Protein AF-A0A093UUF0-F1 (afdb_monomer_lite)

Organism: NCBI:txid1077442

Secondary structure (DSSP, 8-state):
--PPP----SS-----GGGS------HHHHHHHHHHHHHHHHHHHHHHHHHT-SS---HHHHHHHHHHHHHHHHHHTTTTSSTHHHHHHHHHHHHHTS-HHHHHHHHHHHHHHHHHHH-PPPTT--EEEEGGGEEEEEEEEHHHHHHHHHHHHHHHHH-----PPEEEEEEE---S--TT-PPEEEEEEEPPSS--HHHHTTT--HHHHHHHHHHHHHHH-

Sequence (221 aa):
DTPLDTLDGAFPLLGDHSQSGTEKIDPRFIGTHARLCKSIRYFELTKKFAADRLPCVSGSLICRSLSYFFVQFQQAHRGILSITGHLTRVFGVIWSLFPAKFRLAGYNVLRRLGERLYGKSNGYSTVQRLPFGLYLKFQGEVDWFCNEFNALRVVRRFTSIPVPHSLDLAIKPVVSDDPFSTPEGYLLTTRLPGQPVSSCLEILSDQDLDQISYQLKDYLS

Foldseek 3Di:
DDDDDDDDDPDPDPDPCVPVPPDPDDVVCVVVCVVCVVVVVVVVVVVVVVVPPDPDDPPVVVVVVVVVVVVVVVVVVVPVQPVLPVVVQVVLVVLQPDPLVVNVVVVVVQQVVQCVPVNDDPPPDQWTQGPSQKIKGKPDALVVLVVVQVVQVVCVVPFPDDGWHFRDKHWADDPDPDPPDGIMIMTMTGHDPDDPVVVCVVPDDPVNVVVVVVVVVVRVD

Structure (mmCIF, N/CA/C/O backbone):
data_AF-A0A093UUF0-F1
#
_entry.id   AF-A0A093UUF0-F1
#
loop_
_atom_site.group_PDB
_atom_site.id
_atom_site.type_symbol
_atom_site.label_atom_id
_atom_site.label_alt_id
_atom_site.label_comp_id
_atom_site.label_asym_id
_atom_site.label_entity_id
_atom_site.label_seq_id
_atom_site.pdbx_PDB_ins_code
_atom_site.Cartn_x
_atom_site.Cartn_y
_atom_site.Cartn_z
_atom_site.occupancy
_atom_site.B_iso_or_equiv
_atom_site.auth_seq_id
_atom_site.auth_comp_id
_atom_site.auth_asym_id
_atom_site.auth_atom_id
_atom_site.pdbx_PDB_model_num
ATOM 1 N N . ASP A 1 1 ? 43.840 51.491 27.818 1.00 40.44 1 ASP A N 1
ATOM 2 C CA . ASP A 1 1 ? 44.180 50.471 26.804 1.00 40.44 1 ASP A CA 1
ATOM 3 C C . ASP A 1 1 ? 43.664 49.128 27.300 1.00 40.44 1 ASP A C 1
ATOM 5 O O . ASP A 1 1 ? 44.184 48.640 28.287 1.00 40.44 1 ASP A O 1
ATOM 9 N N . THR A 1 2 ? 42.573 48.533 26.823 1.00 41.75 2 THR A N 1
ATOM 10 C CA . THR A 1 2 ? 41.942 48.476 25.490 1.00 41.75 2 THR A CA 1
ATOM 11 C C . THR A 1 2 ? 40.430 48.170 25.643 1.00 41.75 2 THR A C 1
ATOM 13 O O . THR A 1 2 ? 40.047 47.576 26.652 1.00 41.75 2 THR A O 1
ATOM 16 N N . PRO A 1 3 ? 39.556 48.579 24.701 1.00 43.47 3 PRO A N 1
ATOM 17 C CA . PRO A 1 3 ? 38.124 48.271 24.727 1.00 43.47 3 PRO A CA 1
ATOM 18 C C . PRO A 1 3 ? 37.843 46.911 24.062 1.00 43.47 3 PRO A C 1
ATOM 20 O O . PRO A 1 3 ? 38.492 46.565 23.078 1.00 43.47 3 PRO A O 1
ATOM 23 N N . LEU A 1 4 ? 36.889 46.138 24.592 1.00 45.22 4 LEU A N 1
ATOM 24 C CA . LEU A 1 4 ? 36.458 44.872 23.992 1.00 45.22 4 LEU A CA 1
ATOM 25 C C . LEU A 1 4 ? 35.348 45.147 22.967 1.00 45.22 4 LEU A C 1
ATOM 27 O O . LEU A 1 4 ? 34.299 45.695 23.310 1.00 45.22 4 LEU A O 1
ATOM 31 N N . ASP A 1 5 ? 35.631 44.784 21.720 1.00 42.53 5 ASP A N 1
ATOM 32 C CA . ASP A 1 5 ? 34.798 44.947 20.532 1.00 42.53 5 ASP A CA 1
ATOM 33 C C . ASP A 1 5 ? 33.356 44.445 20.696 1.00 42.53 5 ASP A C 1
ATOM 35 O O . ASP A 1 5 ? 33.093 43.347 21.192 1.00 42.53 5 ASP A O 1
ATOM 39 N N . THR A 1 6 ? 32.413 45.232 20.177 1.00 45.22 6 THR A N 1
ATOM 40 C CA . THR A 1 6 ? 31.044 44.789 19.898 1.00 45.22 6 THR A CA 1
ATOM 41 C C . THR A 1 6 ? 31.025 44.161 18.503 1.00 45.22 6 THR A C 1
ATOM 43 O O . THR A 1 6 ? 31.015 44.851 17.489 1.00 45.22 6 THR A O 1
ATOM 46 N N . LEU A 1 7 ? 31.082 42.829 18.445 1.00 48.94 7 LEU A N 1
ATOM 47 C CA . LEU A 1 7 ? 30.944 42.064 17.204 1.00 48.94 7 LEU A CA 1
ATOM 48 C C . LEU A 1 7 ? 29.464 41.979 16.808 1.00 48.94 7 LEU A C 1
ATOM 50 O O . LEU A 1 7 ? 28.687 41.236 17.407 1.00 48.94 7 LEU A O 1
ATOM 54 N N . ASP A 1 8 ? 29.101 42.756 15.792 1.00 48.34 8 ASP A N 1
ATOM 55 C CA . ASP A 1 8 ? 27.781 42.790 15.166 1.00 48.34 8 ASP A CA 1
ATOM 56 C C . ASP A 1 8 ? 27.642 41.606 14.187 1.00 48.34 8 ASP A C 1
ATOM 58 O O . ASP A 1 8 ? 28.281 41.557 13.133 1.00 48.34 8 ASP A O 1
ATOM 62 N N . GLY A 1 9 ? 26.869 40.589 14.578 1.00 49.94 9 GLY A N 1
ATOM 63 C CA . GLY A 1 9 ? 26.639 39.366 13.806 1.00 49.94 9 GLY A CA 1
ATOM 64 C C . GLY A 1 9 ? 25.167 39.211 13.418 1.00 49.94 9 GLY A C 1
ATOM 65 O O . GLY A 1 9 ? 24.283 39.291 14.262 1.00 49.94 9 GLY A O 1
ATOM 66 N N . ALA A 1 10 ? 24.901 38.918 12.141 1.00 54.12 10 ALA A N 1
ATOM 67 C CA . ALA A 1 10 ? 23.567 38.838 11.520 1.00 54.12 10 ALA A CA 1
ATOM 68 C C . ALA A 1 10 ? 22.688 37.632 11.939 1.00 54.12 10 ALA A C 1
ATOM 70 O O . ALA A 1 10 ? 21.683 37.337 11.292 1.00 54.12 10 ALA A O 1
ATOM 71 N N . PHE A 1 11 ? 23.044 36.929 13.013 1.00 47.47 11 PHE A N 1
ATOM 72 C CA . PHE A 1 11 ? 22.248 35.848 13.587 1.00 47.47 11 PHE A CA 1
ATOM 73 C C . PHE A 1 11 ? 22.013 36.171 15.061 1.00 47.47 11 PHE A C 1
ATOM 75 O O . PHE A 1 11 ? 22.994 36.432 15.760 1.00 47.47 11 PHE A O 1
ATOM 82 N N . PRO A 1 12 ? 20.763 36.150 15.564 1.00 50.69 12 PRO A N 1
ATOM 83 C CA . PRO A 1 12 ? 20.528 36.314 16.988 1.00 50.69 12 PRO A CA 1
ATOM 84 C C . PRO A 1 12 ? 21.200 35.141 17.703 1.00 50.69 12 PRO A C 1
ATOM 86 O O . PRO A 1 12 ? 20.720 34.007 17.658 1.00 50.69 12 PRO A O 1
ATOM 89 N N . LEU A 1 13 ? 22.356 35.405 18.314 1.00 53.06 13 LEU A N 1
ATOM 90 C CA . LEU A 1 13 ? 22.986 34.479 19.238 1.00 53.06 13 LEU A CA 1
ATOM 91 C C . LEU A 1 13 ? 21.956 34.192 20.325 1.00 53.06 13 LEU A C 1
ATOM 93 O O . LEU A 1 13 ? 21.395 35.121 20.909 1.00 53.06 13 LEU A O 1
ATOM 97 N N . LEU A 1 14 ? 21.666 32.908 20.537 1.00 51.31 14 LEU A N 1
ATOM 98 C CA . LEU A 1 14 ? 20.803 32.437 21.611 1.00 51.31 14 LEU A CA 1
ATOM 99 C C . LEU A 1 14 ? 21.456 32.903 22.919 1.00 51.31 14 LEU A C 1
ATOM 101 O O . LEU A 1 14 ? 22.410 32.286 23.390 1.00 51.31 14 LEU A O 1
ATOM 105 N N . GLY A 1 15 ? 21.031 34.067 23.414 1.00 55.66 15 GLY A N 1
ATOM 106 C CA . GLY A 1 15 ? 21.630 34.705 24.574 1.00 55.66 15 GLY A CA 1
ATOM 107 C C . GLY A 1 15 ? 21.570 33.745 25.748 1.00 55.66 15 GLY A C 1
ATOM 108 O O . GLY A 1 15 ? 20.536 33.118 25.990 1.00 55.66 15 GLY A O 1
ATOM 109 N N . ASP A 1 16 ? 22.683 33.596 26.461 1.00 56.75 16 ASP A N 1
ATOM 110 C CA . ASP A 1 16 ? 22.669 32.860 27.714 1.00 56.75 16 ASP A CA 1
ATOM 111 C C . ASP A 1 16 ? 21.826 33.651 28.725 1.00 56.75 16 ASP A C 1
ATOM 113 O O . ASP A 1 16 ? 22.277 34.597 29.368 1.00 56.75 16 ASP A O 1
ATOM 117 N N . HIS A 1 17 ? 20.553 33.278 28.820 1.00 56.00 17 HIS A N 1
ATOM 118 C CA . HIS A 1 17 ? 19.589 33.834 29.762 1.00 56.00 17 HIS A CA 1
ATOM 119 C C . HIS A 1 17 ? 19.746 33.229 31.172 1.00 56.00 17 HIS A C 1
ATOM 121 O O . HIS A 1 17 ? 18.880 33.408 32.025 1.00 56.00 17 HIS A O 1
ATOM 127 N N . SER A 1 18 ? 20.848 32.528 31.473 1.00 59.41 18 SER A N 1
ATOM 128 C CA . SER A 1 18 ? 21.107 31.996 32.818 1.00 59.41 18 SER A CA 1
ATOM 129 C C . SER A 1 18 ? 21.197 33.083 33.896 1.00 59.41 18 SER A C 1
ATOM 131 O O . SER A 1 18 ? 20.891 32.809 35.056 1.00 59.41 18 SER A O 1
ATOM 133 N N . GLN A 1 19 ? 21.555 34.318 33.521 1.00 54.53 19 GLN A N 1
ATOM 134 C CA . GLN A 1 19 ? 21.683 35.457 34.437 1.00 54.53 19 GLN A CA 1
ATOM 135 C C . GLN A 1 19 ? 20.483 36.417 34.434 1.00 54.53 19 GLN A C 1
ATOM 137 O O . GLN A 1 19 ? 20.472 37.365 35.216 1.00 54.53 19 GLN A O 1
ATOM 142 N N . SER A 1 20 ? 19.443 36.197 33.616 1.00 61.88 20 SER A N 1
ATOM 143 C CA . SER A 1 20 ? 18.323 37.150 33.488 1.00 61.88 20 SER A CA 1
ATOM 144 C C . SER A 1 20 ? 17.333 37.147 34.661 1.00 61.88 20 SER A C 1
ATOM 146 O O . SER A 1 20 ? 16.252 37.718 34.543 1.00 61.88 20 SER A O 1
ATOM 148 N N . GLY A 1 21 ? 17.659 36.499 35.787 1.00 59.38 21 GLY A N 1
ATOM 149 C CA . GLY A 1 21 ? 16.811 36.467 36.987 1.00 59.38 21 GLY A CA 1
ATOM 150 C C . GLY A 1 21 ? 15.440 35.809 36.780 1.00 59.38 21 GLY A C 1
ATOM 151 O O . GLY A 1 21 ? 14.591 35.861 37.665 1.00 59.38 21 GLY A O 1
ATOM 152 N N . THR A 1 22 ? 15.211 35.190 35.621 1.00 62.62 22 THR A N 1
ATOM 153 C CA . THR A 1 22 ? 13.992 34.448 35.312 1.00 62.62 22 THR A CA 1
ATOM 154 C C . THR A 1 22 ? 13.967 33.190 36.161 1.00 62.62 22 THR A C 1
ATOM 156 O O . THR A 1 22 ? 14.893 32.378 36.086 1.00 62.62 22 THR A O 1
ATOM 159 N N . GLU A 1 23 ? 12.921 33.042 36.972 1.00 64.25 23 GLU A N 1
ATOM 160 C CA . GLU A 1 23 ? 12.715 31.879 37.829 1.00 64.25 23 GLU A CA 1
ATOM 161 C C . GLU A 1 23 ? 12.877 30.596 37.005 1.00 64.25 23 GLU A C 1
ATOM 163 O O . GLU A 1 23 ? 12.175 30.363 36.016 1.00 64.25 23 GLU A O 1
ATOM 168 N N . LYS A 1 24 ? 13.877 29.789 37.366 1.00 60.94 24 LYS A N 1
ATOM 169 C CA . LYS A 1 24 ? 14.212 28.572 36.634 1.00 60.94 24 LYS A CA 1
ATOM 170 C C . LYS A 1 24 ? 13.104 27.554 36.878 1.00 60.94 24 LYS A C 1
ATOM 172 O O . LYS A 1 24 ? 13.094 26.885 37.907 1.00 60.94 24 LYS A O 1
ATOM 177 N N . ILE A 1 25 ? 12.180 27.447 35.926 1.00 64.38 25 ILE A N 1
ATOM 178 C CA . ILE A 1 25 ? 11.120 26.437 35.945 1.00 64.38 25 ILE A CA 1
ATOM 179 C C . ILE A 1 25 ? 11.798 25.068 36.024 1.00 64.38 25 ILE A C 1
ATOM 181 O O . ILE A 1 25 ? 12.606 24.721 35.157 1.00 64.38 25 ILE A O 1
ATOM 185 N N . ASP A 1 26 ? 11.503 24.300 37.075 1.00 73.38 26 ASP A N 1
ATOM 186 C CA . ASP A 1 26 ? 12.097 22.975 37.245 1.00 73.38 26 ASP A CA 1
ATOM 187 C C . ASP A 1 26 ? 11.731 22.111 36.016 1.00 73.38 26 ASP A C 1
ATOM 189 O O . ASP A 1 26 ? 10.550 21.985 35.670 1.00 73.38 26 ASP A O 1
ATOM 193 N N . PRO A 1 27 ? 12.719 21.525 35.313 1.00 70.19 27 PRO A N 1
ATOM 194 C CA . PRO A 1 27 ? 12.491 20.752 34.092 1.00 70.19 27 PRO A CA 1
ATOM 195 C C . PRO A 1 27 ? 11.520 19.578 34.284 1.00 70.19 27 PRO A C 1
ATOM 197 O O . PRO A 1 27 ? 10.896 19.122 33.321 1.00 70.19 27 PRO A O 1
ATOM 200 N N . ARG A 1 28 ? 11.323 19.111 35.523 1.00 69.56 28 ARG A N 1
ATOM 201 C CA . ARG A 1 28 ? 10.300 18.112 35.863 1.00 69.56 28 ARG A CA 1
ATOM 202 C C . ARG A 1 28 ? 8.881 18.618 35.599 1.00 69.56 28 ARG A C 1
ATOM 204 O O . ARG A 1 28 ? 8.024 17.824 35.199 1.00 69.56 28 ARG A O 1
ATOM 211 N N . PHE A 1 29 ? 8.626 19.919 35.738 1.00 72.81 29 PHE A N 1
ATOM 212 C CA . PHE A 1 29 ? 7.333 20.519 35.403 1.00 72.81 29 PHE A CA 1
ATOM 213 C C . PHE A 1 29 ? 7.083 20.534 33.904 1.00 72.81 29 PHE A C 1
ATOM 215 O O . PHE A 1 29 ? 5.958 20.282 33.494 1.00 72.81 29 PHE A O 1
ATOM 222 N N . ILE A 1 30 ? 8.111 20.733 33.078 1.00 74.75 30 ILE A N 1
ATOM 223 C CA . ILE A 1 30 ? 7.966 20.720 31.615 1.00 74.75 30 ILE A CA 1
ATOM 224 C C . ILE A 1 30 ? 7.523 19.330 31.148 1.00 74.75 30 ILE A C 1
ATOM 226 O O . ILE A 1 30 ? 6.567 19.205 30.383 1.00 74.75 30 ILE A O 1
ATOM 230 N N . GLY A 1 31 ? 8.153 18.273 31.670 1.00 76.19 31 GLY A N 1
ATOM 231 C CA . GLY A 1 31 ? 7.766 16.894 31.364 1.00 76.19 31 GLY A CA 1
ATOM 232 C C . GLY A 1 31 ? 6.368 16.534 31.877 1.00 76.19 31 GLY A C 1
ATOM 233 O O . GLY A 1 31 ? 5.582 15.910 31.163 1.00 76.19 31 GLY A O 1
ATOM 234 N N . THR A 1 32 ? 6.030 16.954 33.097 1.00 79.62 32 THR A N 1
ATOM 235 C CA . THR A 1 32 ? 4.718 16.675 33.705 1.00 79.62 32 THR A CA 1
ATOM 236 C C . THR A 1 32 ? 3.602 17.442 32.994 1.00 79.62 32 THR A C 1
ATOM 238 O O . THR A 1 32 ? 2.571 16.862 32.659 1.00 79.62 32 THR A O 1
ATOM 241 N N . HIS A 1 33 ? 3.837 18.713 32.667 1.00 81.19 33 HIS A N 1
ATOM 242 C CA . HIS A 1 33 ? 2.924 19.539 31.889 1.00 81.19 33 HIS A CA 1
ATOM 243 C C . HIS A 1 33 ? 2.750 18.989 30.472 1.00 81.19 33 HIS A C 1
ATOM 245 O O . HIS A 1 33 ? 1.622 18.876 30.014 1.00 81.19 33 HIS A O 1
ATOM 251 N N . ALA A 1 34 ? 3.816 18.556 29.792 1.00 80.75 34 ALA A N 1
ATOM 252 C CA . ALA A 1 34 ? 3.703 17.927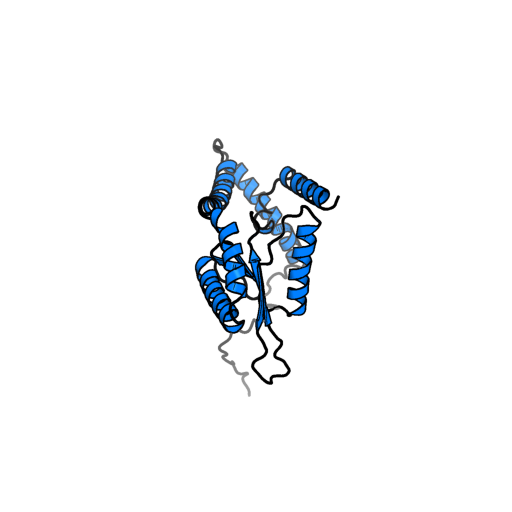 28.473 1.00 80.75 34 ALA A CA 1
ATOM 253 C C . ALA A 1 34 ? 2.872 16.631 28.504 1.00 80.75 34 ALA A C 1
ATOM 255 O O . ALA A 1 34 ? 2.093 16.381 27.588 1.00 80.75 34 ALA A O 1
ATOM 256 N N . ARG A 1 35 ? 2.989 15.821 29.567 1.00 78.69 35 ARG A N 1
ATOM 257 C CA . ARG A 1 35 ? 2.177 14.603 29.745 1.00 78.69 35 ARG A CA 1
ATOM 258 C C . ARG A 1 35 ? 0.708 14.908 30.042 1.00 78.69 35 ARG A C 1
ATOM 260 O O . ARG A 1 35 ? -0.165 14.178 29.584 1.00 78.69 35 ARG A O 1
ATOM 267 N N . LEU A 1 36 ? 0.435 15.970 30.800 1.00 87.19 36 LEU A N 1
ATOM 268 C CA . LEU A 1 36 ? -0.914 16.329 31.246 1.00 87.19 36 LEU A CA 1
ATOM 269 C C . LEU A 1 36 ? -1.592 17.399 30.381 1.00 87.19 36 LEU A C 1
ATOM 271 O O . LEU A 1 36 ? -2.776 17.659 30.564 1.00 87.19 36 LEU A O 1
ATOM 275 N N . CYS A 1 37 ? -0.904 18.008 29.414 1.00 84.75 37 CYS A N 1
ATOM 276 C CA . CYS A 1 37 ? -1.453 19.127 28.640 1.00 84.75 37 CYS A CA 1
ATOM 277 C C . CYS A 1 37 ? -2.764 18.748 27.942 1.00 84.75 37 CYS A C 1
ATOM 279 O O . CYS A 1 37 ? -3.698 19.547 27.882 1.00 84.75 37 CYS A O 1
ATOM 281 N N . LYS A 1 38 ? -2.865 17.499 27.469 1.00 79.44 38 LYS A N 1
ATOM 282 C CA . LYS A 1 38 ? -4.059 16.986 26.802 1.00 79.44 38 LYS A CA 1
ATOM 283 C C . LYS A 1 38 ? -5.228 16.834 27.783 1.00 79.44 38 LYS A C 1
ATOM 285 O O . LYS A 1 38 ? -6.332 17.267 27.463 1.00 79.44 38 LYS A O 1
ATOM 290 N N . SER A 1 39 ? -4.996 16.289 28.981 1.00 85.69 39 SER A N 1
ATOM 291 C CA . SER A 1 39 ? -6.048 16.140 29.998 1.00 85.69 39 SER A CA 1
ATOM 292 C C . SER A 1 39 ? -6.490 17.487 30.572 1.00 85.69 39 SER A C 1
ATOM 294 O O . SER A 1 39 ? -7.691 17.720 30.693 1.00 85.69 39 SER A O 1
ATOM 296 N N . ILE A 1 40 ? -5.551 18.406 30.827 1.00 88.44 40 ILE A N 1
ATOM 297 C CA . ILE A 1 40 ? -5.838 19.785 31.254 1.00 88.44 40 ILE A CA 1
ATOM 298 C C . ILE A 1 40 ? -6.702 20.494 30.204 1.00 88.44 40 ILE A C 1
ATOM 300 O O . ILE A 1 40 ? -7.739 21.061 30.543 1.00 88.44 40 ILE A O 1
ATOM 304 N N . ARG A 1 41 ? -6.354 20.380 28.914 1.00 83.19 41 ARG A N 1
ATOM 305 C CA . ARG A 1 41 ? -7.145 20.958 27.818 1.00 83.19 41 ARG A CA 1
ATOM 306 C C . ARG A 1 41 ? -8.568 20.398 27.764 1.00 83.19 41 ARG A C 1
ATOM 308 O O . ARG A 1 41 ? -9.513 21.165 27.589 1.00 83.19 41 ARG A O 1
ATOM 315 N N . TYR A 1 42 ? -8.749 19.083 27.913 1.00 83.19 42 TYR A N 1
ATOM 316 C CA . TYR A 1 42 ? -10.092 18.492 27.954 1.00 83.19 42 TYR A CA 1
ATOM 317 C C . TYR A 1 42 ? -10.888 18.949 29.181 1.00 83.19 42 TYR A C 1
ATOM 319 O O . TYR A 1 42 ? -12.081 19.235 29.067 1.00 83.19 42 TYR A O 1
ATOM 327 N N . PHE A 1 43 ? -10.238 19.075 30.338 1.00 88.56 43 PHE A N 1
ATOM 328 C CA . PHE A 1 43 ? -10.865 19.578 31.557 1.00 88.56 43 PHE A CA 1
ATOM 329 C C . PHE A 1 43 ? -11.329 21.033 31.403 1.00 88.56 43 PHE A C 1
ATOM 331 O O . PHE A 1 43 ? -12.468 21.357 31.738 1.00 88.56 43 PHE A O 1
ATOM 338 N N . GLU A 1 44 ? -10.497 21.901 30.825 1.00 87.25 44 GLU A N 1
ATOM 339 C CA . GLU A 1 44 ? -10.866 23.288 30.528 1.00 87.25 44 GLU A CA 1
ATOM 340 C C . GLU A 1 44 ? -12.033 23.384 29.548 1.00 87.25 44 G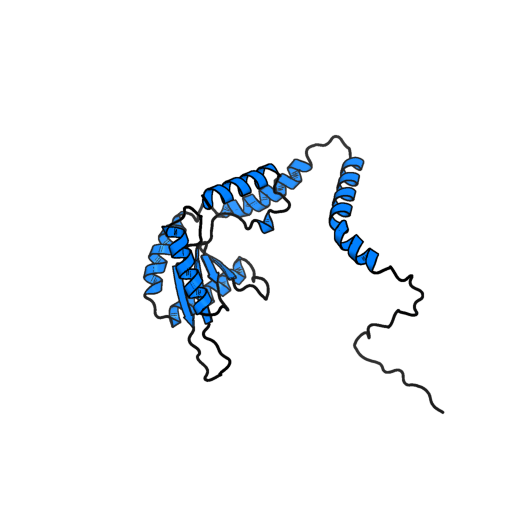LU A C 1
ATOM 342 O O . GLU A 1 44 ? -12.949 24.174 29.767 1.00 87.25 44 GLU A O 1
ATOM 347 N N . LEU A 1 45 ? -12.035 22.564 28.492 1.00 78.25 45 LEU A N 1
ATOM 348 C CA . LEU A 1 45 ? -13.163 22.480 27.564 1.00 78.25 45 LEU A CA 1
ATOM 349 C C . LEU A 1 45 ? -14.439 22.057 28.292 1.00 78.25 45 LEU A C 1
ATOM 351 O O . LEU A 1 45 ? -15.479 22.681 28.115 1.00 78.25 45 LEU A O 1
ATOM 355 N N . THR A 1 46 ? -14.345 21.064 29.175 1.00 83.38 46 THR A N 1
ATOM 356 C CA . THR A 1 46 ? -15.480 20.595 29.984 1.00 83.38 46 THR A CA 1
ATOM 357 C C . THR A 1 46 ? -16.002 21.701 30.897 1.00 83.38 46 THR A C 1
ATOM 359 O O . THR A 1 46 ? -17.210 21.914 30.978 1.00 83.38 46 THR A O 1
ATOM 362 N N . LYS A 1 47 ? -15.103 22.457 31.540 1.00 81.75 47 LYS A N 1
ATOM 363 C CA . LYS A 1 47 ? -15.455 23.600 32.389 1.00 81.75 47 LYS A CA 1
ATOM 364 C C . LYS A 1 47 ? -16.111 24.725 31.584 1.00 81.75 47 LYS A C 1
ATOM 366 O O . LYS A 1 47 ? -17.094 25.286 32.054 1.00 81.75 47 LYS A O 1
ATOM 371 N N . LYS A 1 48 ? -15.621 25.014 30.371 1.00 79.06 48 LYS A N 1
ATOM 372 C CA . LYS A 1 48 ? -16.245 25.975 29.444 1.00 79.06 48 LYS A CA 1
ATOM 373 C C . LYS A 1 48 ? -17.646 25.523 29.036 1.00 79.06 48 LYS A C 1
ATOM 375 O O . LYS A 1 48 ? -18.587 26.285 29.199 1.00 79.06 48 LYS A O 1
ATOM 380 N N . PHE A 1 49 ? -17.820 24.260 28.645 1.00 75.25 49 PHE A N 1
ATOM 381 C CA . PHE A 1 49 ? -19.141 23.707 28.320 1.00 75.25 49 PHE A CA 1
ATOM 382 C C . PHE A 1 49 ? -20.100 23.679 29.520 1.00 75.25 49 PHE A C 1
ATOM 384 O O . PHE A 1 49 ? -21.310 23.795 29.345 1.00 75.25 49 PHE A O 1
ATOM 391 N N . ALA A 1 50 ? -19.582 23.522 30.741 1.00 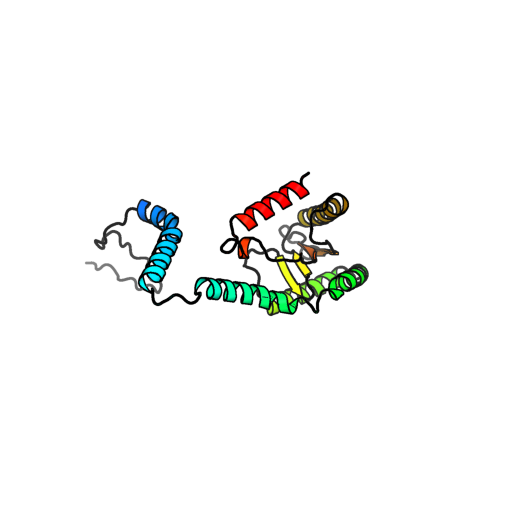74.69 50 ALA A N 1
ATOM 392 C CA . ALA A 1 50 ? -20.380 23.588 31.962 1.00 74.69 50 ALA A CA 1
ATOM 393 C C . ALA A 1 50 ? -20.766 25.028 32.344 1.00 74.69 50 ALA A C 1
ATOM 395 O O . ALA A 1 50 ? -21.851 25.230 32.887 1.00 74.69 50 ALA A O 1
ATOM 396 N N . ALA A 1 51 ? -19.900 26.006 32.063 1.00 72.56 51 ALA A N 1
ATOM 397 C CA . ALA A 1 51 ? -20.152 27.428 32.293 1.00 72.56 51 ALA A CA 1
ATOM 398 C C . ALA A 1 51 ? -21.110 28.026 31.246 1.00 72.56 51 ALA A C 1
ATOM 400 O O . ALA A 1 51 ? -21.981 28.812 31.603 1.00 72.56 51 ALA A O 1
ATOM 401 N N . ASP A 1 52 ? -21.024 27.583 29.990 1.00 66.12 52 ASP A N 1
ATOM 402 C CA . ASP A 1 52 ? -21.873 28.024 28.873 1.00 66.12 52 ASP A CA 1
ATOM 403 C C . ASP A 1 52 ? -23.266 27.356 28.857 1.00 66.12 52 ASP A C 1
ATOM 405 O O . ASP A 1 52 ? -23.902 27.254 27.805 1.00 66.12 52 ASP A O 1
ATOM 409 N N . ARG A 1 53 ? -23.786 26.891 30.006 1.00 49.38 53 ARG A N 1
ATOM 410 C CA . ARG A 1 53 ? -25.141 26.316 30.106 1.00 49.38 53 ARG A CA 1
ATOM 411 C C . ARG A 1 53 ? -26.243 27.380 29.929 1.00 49.38 53 ARG A C 1
ATOM 413 O O . ARG A 1 53 ? -26.946 27.733 30.870 1.00 49.38 53 ARG A O 1
ATOM 420 N N . LEU A 1 54 ? -26.458 27.806 28.687 1.00 50.69 54 LEU A N 1
ATOM 421 C CA . LEU A 1 54 ? -27.795 27.988 28.111 1.00 50.69 54 LEU A CA 1
ATOM 422 C C . LEU A 1 54 ? -28.388 26.597 27.786 1.00 50.69 54 LEU A C 1
ATOM 424 O O . LEU A 1 54 ? -27.624 25.632 27.680 1.00 50.69 54 LEU A O 1
ATOM 428 N N . PRO A 1 55 ? -29.723 26.442 27.652 1.00 44.88 55 PRO A N 1
ATOM 429 C CA . PRO A 1 55 ? -30.358 25.137 27.458 1.00 44.88 55 PRO A CA 1
ATOM 430 C C . PRO A 1 55 ? -29.747 24.454 26.234 1.00 44.88 55 PRO A C 1
ATOM 432 O O . PRO A 1 55 ? -29.861 24.947 25.112 1.00 44.88 55 PRO A O 1
ATOM 435 N N . CYS A 1 56 ? -29.022 23.358 26.455 1.00 40.22 56 CYS A N 1
ATOM 436 C CA . CYS A 1 56 ? -28.188 22.765 25.427 1.00 40.22 56 CYS A CA 1
ATOM 437 C C . CYS A 1 56 ? -29.051 22.125 24.331 1.00 40.22 56 CYS A C 1
ATOM 439 O O . CYS A 1 56 ? -29.551 21.009 24.465 1.00 40.22 56 CYS A O 1
ATOM 441 N N . VAL A 1 57 ? -29.156 22.793 23.187 1.00 40.25 57 VAL A N 1
ATOM 442 C CA . VAL A 1 57 ? -29.316 22.083 21.922 1.00 40.25 57 VAL A CA 1
ATOM 443 C C . VAL A 1 57 ? -27.920 21.622 21.505 1.00 40.25 57 VAL A C 1
ATOM 445 O O . VAL A 1 57 ? -27.132 22.361 20.930 1.00 40.25 57 VAL A O 1
ATOM 448 N N . SER A 1 58 ? -27.611 20.370 21.831 1.00 49.53 58 SER A N 1
ATOM 449 C CA . SER A 1 58 ? -26.900 19.465 20.923 1.00 49.53 58 SER A CA 1
ATOM 450 C C . SER A 1 58 ? -25.521 19.876 20.365 1.00 49.53 58 SER A C 1
ATOM 452 O O . SER A 1 58 ? -25.195 19.584 19.217 1.00 49.53 58 SER A O 1
ATOM 454 N N . GLY A 1 59 ? -24.642 20.472 21.175 1.00 40.44 59 GLY A N 1
ATOM 455 C CA . GLY A 1 59 ? -23.245 20.729 20.775 1.00 40.44 59 GLY A CA 1
ATOM 456 C C . GLY A 1 59 ? -22.413 19.455 20.530 1.00 40.44 59 GLY A C 1
ATOM 457 O O . GLY A 1 59 ? -21.548 19.434 19.653 1.00 40.44 59 GLY A O 1
ATOM 458 N N . SER A 1 60 ? -22.717 18.355 21.235 1.00 45.34 60 SER A N 1
ATOM 459 C CA . SER A 1 60 ? -22.059 17.054 21.013 1.00 45.34 60 SER A CA 1
ATOM 460 C C . SER A 1 60 ? -22.455 16.423 19.677 1.00 45.34 60 SER A C 1
ATOM 462 O O . SER A 1 60 ? -21.623 15.767 19.047 1.00 45.34 60 SER A O 1
ATOM 464 N N . LEU A 1 61 ? -23.684 16.670 19.203 1.00 44.53 61 LEU A N 1
ATOM 465 C CA . LEU A 1 61 ? -24.101 16.276 17.864 1.00 44.53 61 LEU A CA 1
ATOM 466 C C . LEU A 1 61 ? -23.467 17.161 16.800 1.00 44.53 61 LEU A C 1
ATOM 468 O O . LEU A 1 61 ? -23.189 16.630 15.744 1.00 44.53 61 LEU A O 1
ATOM 472 N N . ILE A 1 62 ? -23.187 18.446 17.038 1.00 44.12 62 ILE A N 1
ATOM 473 C CA . ILE A 1 62 ? -22.608 19.330 16.008 1.00 44.12 62 ILE A CA 1
ATOM 474 C C . ILE A 1 62 ? -21.121 19.030 15.763 1.00 44.12 62 ILE A C 1
ATOM 476 O O . ILE A 1 62 ? -20.718 18.939 14.607 1.00 44.12 62 ILE A O 1
ATOM 480 N N . CYS A 1 63 ? -20.309 18.786 16.800 1.00 39.84 63 CYS A N 1
ATOM 481 C CA . CYS A 1 63 ? -18.916 18.355 16.600 1.00 39.84 63 CYS A CA 1
ATOM 482 C C . CYS A 1 63 ? -18.826 16.926 16.047 1.00 39.84 63 CYS A C 1
ATOM 484 O O . CYS A 1 63 ? -18.088 16.708 15.088 1.00 39.84 63 CYS A O 1
ATOM 486 N N . ARG A 1 64 ? -19.630 15.971 16.557 1.00 45.00 64 ARG A N 1
ATOM 487 C CA . ARG A 1 64 ? -19.754 14.653 15.905 1.00 45.00 64 ARG A CA 1
ATOM 488 C C . ARG A 1 64 ? -20.223 14.810 14.470 1.00 45.00 64 ARG A C 1
ATOM 490 O O . ARG A 1 64 ? -19.653 14.163 13.613 1.00 45.00 64 ARG A O 1
ATOM 497 N N . SER A 1 65 ? -21.203 15.668 14.202 1.00 46.47 65 SER A N 1
ATOM 498 C CA . SER A 1 65 ? -21.756 15.921 12.872 1.00 46.47 65 SER A CA 1
ATOM 499 C C . SER A 1 65 ? -20.696 16.493 11.953 1.00 46.47 65 SER A C 1
ATOM 501 O O . SER A 1 65 ? -20.532 15.942 10.888 1.00 46.47 65 SER A O 1
ATOM 503 N N . LEU A 1 66 ? -19.898 17.487 12.346 1.00 46.31 66 LEU A N 1
ATOM 504 C CA . LEU A 1 66 ? -18.849 18.043 11.486 1.00 46.31 66 LEU A CA 1
ATOM 505 C C . LEU A 1 66 ? -17.713 17.044 11.222 1.00 46.31 66 LEU A C 1
ATOM 507 O O . LEU A 1 66 ? -17.276 16.922 10.081 1.00 46.31 66 LEU A O 1
ATOM 511 N N . SER A 1 67 ? -17.281 16.265 12.218 1.00 48.12 67 SER A N 1
ATOM 512 C CA . SER A 1 67 ? -16.316 15.174 12.009 1.00 48.12 67 SER A CA 1
ATOM 513 C C . SER A 1 67 ? -16.900 14.060 11.133 1.00 48.12 67 SER A C 1
ATOM 515 O O . SER A 1 67 ? -16.239 13.599 10.204 1.00 48.12 67 SER A O 1
ATOM 517 N N . TYR A 1 68 ? -18.160 13.674 11.366 1.00 47.78 68 TYR A N 1
ATOM 518 C CA . TYR A 1 68 ? -18.909 12.757 10.509 1.00 47.78 68 TYR A CA 1
ATOM 519 C C . TYR A 1 68 ? -19.087 13.340 9.111 1.00 47.78 68 TYR A C 1
ATOM 521 O O . TYR A 1 68 ? -18.928 12.591 8.169 1.00 47.78 68 TYR A O 1
ATOM 529 N N . PHE A 1 69 ? -19.344 14.637 8.944 1.00 43.47 69 PHE A N 1
ATOM 530 C CA . PHE A 1 69 ? -19.500 15.324 7.664 1.00 43.47 69 PHE A CA 1
ATOM 531 C C . PHE A 1 69 ? -18.172 15.368 6.924 1.00 43.47 69 PHE A C 1
ATOM 533 O O . PHE A 1 69 ? -18.173 15.121 5.733 1.00 43.47 69 PHE A O 1
ATOM 540 N N . PHE A 1 70 ? -17.033 15.595 7.582 1.00 43.88 70 PHE A N 1
ATOM 541 C CA . PHE A 1 70 ? -15.720 15.513 6.931 1.00 43.88 70 PHE A CA 1
ATOM 542 C C . PHE A 1 70 ? -15.369 14.071 6.530 1.00 43.88 70 PHE A C 1
ATOM 544 O O . PHE A 1 70 ? -14.914 13.830 5.409 1.00 43.88 70 PHE A O 1
ATOM 551 N N . VAL A 1 71 ? -15.655 13.089 7.393 1.00 48.38 71 VAL A N 1
ATOM 552 C CA . VAL A 1 71 ? -15.502 11.659 7.070 1.00 48.38 71 VAL A CA 1
ATOM 553 C C . VAL A 1 71 ? -16.465 11.238 5.947 1.00 48.38 71 VAL A C 1
ATOM 555 O O . VAL A 1 71 ? -16.054 10.501 5.049 1.00 48.38 71 VAL A O 1
ATOM 558 N N . GLN A 1 72 ? -17.698 11.752 5.944 1.00 45.28 72 GLN A N 1
ATOM 559 C CA . GLN A 1 72 ? -18.761 11.513 4.959 1.00 45.28 72 GLN A CA 1
ATOM 560 C C . GLN A 1 72 ? -18.502 12.239 3.639 1.00 45.28 72 GLN A C 1
ATOM 562 O O . GLN A 1 72 ? -18.720 11.665 2.584 1.00 45.28 72 GLN A O 1
ATOM 567 N N . PHE A 1 73 ? -17.953 13.453 3.637 1.00 42.06 73 PHE A N 1
ATOM 568 C CA . PHE A 1 73 ? -17.586 14.184 2.420 1.00 42.06 73 PHE A CA 1
ATOM 569 C C . PHE A 1 73 ? -16.433 13.466 1.704 1.00 42.06 73 PHE A C 1
ATOM 571 O O . PHE A 1 73 ? -16.441 13.294 0.485 1.00 42.06 73 PHE A O 1
ATOM 578 N N . GLN A 1 74 ? -15.502 12.889 2.472 1.00 45.66 74 GLN A N 1
ATOM 579 C CA . GLN A 1 74 ? -14.486 11.972 1.950 1.00 45.66 74 GLN A CA 1
ATOM 580 C C . GLN A 1 74 ? -15.051 10.577 1.579 1.00 45.66 74 GLN A C 1
ATOM 582 O O . GLN A 1 74 ? -14.363 9.786 0.915 1.00 45.66 74 GLN A O 1
ATOM 587 N N . GLN A 1 75 ? -16.283 10.246 1.994 1.00 45.66 75 GLN A N 1
ATOM 588 C CA . GLN A 1 75 ? -17.048 9.070 1.554 1.00 45.66 75 GLN A CA 1
ATOM 589 C C . GLN A 1 75 ? -17.948 9.343 0.333 1.00 45.66 75 GLN A C 1
ATOM 591 O O . GLN A 1 75 ? -18.105 8.441 -0.481 1.00 45.66 75 GLN A O 1
ATOM 596 N N . ALA A 1 76 ? -18.459 10.558 0.122 1.00 39.25 76 ALA A N 1
ATOM 597 C CA . ALA A 1 76 ? -19.360 10.900 -0.983 1.00 39.25 76 ALA A CA 1
ATOM 598 C C . ALA A 1 76 ? -18.680 10.768 -2.361 1.00 39.25 76 ALA A C 1
ATOM 600 O O . ALA A 1 76 ? -19.304 10.360 -3.336 1.00 39.25 76 ALA A O 1
ATOM 601 N N . HIS A 1 77 ? -17.358 10.956 -2.428 1.00 44.25 77 HIS A N 1
ATOM 602 C CA . HIS A 1 77 ? -16.557 10.639 -3.619 1.00 44.25 77 HIS A CA 1
ATOM 603 C C . HIS A 1 77 ? -16.314 9.124 -3.843 1.00 44.25 77 HIS A C 1
ATOM 605 O O . HIS A 1 77 ? -15.538 8.761 -4.726 1.00 44.25 77 HIS A O 1
ATOM 611 N N . ARG A 1 78 ? -16.912 8.212 -3.055 1.00 45.38 78 ARG A N 1
ATOM 612 C CA . ARG A 1 78 ? -16.649 6.755 -3.123 1.00 45.38 78 ARG A CA 1
ATOM 613 C C . ARG A 1 78 ? -17.666 5.957 -3.946 1.00 45.38 78 ARG A C 1
ATOM 615 O O . ARG A 1 78 ? -17.323 4.860 -4.376 1.00 45.38 78 ARG A O 1
ATOM 622 N N . GLY A 1 79 ? -18.859 6.488 -4.224 1.00 42.84 79 GLY A N 1
ATOM 623 C CA . GLY A 1 79 ? -19.906 5.761 -4.966 1.00 42.84 79 GLY A CA 1
ATOM 624 C C . GLY A 1 79 ? -19.608 5.547 -6.457 1.00 42.84 79 GLY A C 1
ATOM 625 O O . GLY A 1 79 ? -20.038 4.557 -7.036 1.00 42.84 79 GLY A O 1
ATOM 626 N N . ILE A 1 80 ? -18.805 6.423 -7.070 1.00 44.19 80 ILE A N 1
ATOM 627 C CA . ILE A 1 80 ? -18.504 6.391 -8.516 1.00 44.19 80 ILE A CA 1
ATOM 628 C C . ILE A 1 80 ? -17.248 5.545 -8.842 1.00 44.19 80 ILE A C 1
ATOM 630 O O . ILE A 1 80 ? -16.975 5.250 -10.000 1.00 44.19 80 ILE A O 1
ATOM 634 N N . LEU A 1 81 ? -16.494 5.081 -7.833 1.00 46.69 81 LEU A N 1
ATOM 635 C CA . LEU A 1 81 ? -15.187 4.417 -8.006 1.00 46.69 81 LEU A CA 1
ATOM 636 C C . LEU A 1 81 ? -15.170 2.907 -7.672 1.00 46.69 81 LEU A C 1
ATOM 638 O O . LEU A 1 81 ? -14.096 2.302 -7.647 1.00 46.69 81 LEU A O 1
ATOM 642 N N . SER A 1 82 ? -16.314 2.259 -7.436 1.00 47.72 82 SER A N 1
ATOM 643 C CA . SER A 1 82 ? -16.344 0.809 -7.148 1.00 47.72 82 SER A CA 1
ATOM 644 C C . SER A 1 82 ? -16.103 -0.055 -8.404 1.00 47.72 82 SER A C 1
ATOM 646 O O . SER A 1 82 ? -15.377 -1.047 -8.351 1.00 47.72 82 SER A O 1
ATOM 648 N N . ILE A 1 83 ? -16.568 0.396 -9.579 1.00 49.88 83 ILE A N 1
ATOM 649 C CA . ILE A 1 83 ? -16.329 -0.261 -10.885 1.00 49.88 83 ILE A CA 1
ATOM 650 C C . ILE A 1 83 ? -14.830 -0.264 -11.260 1.00 49.88 83 ILE A C 1
ATOM 652 O O . ILE A 1 83 ? -14.343 -1.154 -11.961 1.00 49.88 83 ILE A O 1
ATOM 656 N N . THR A 1 84 ? -14.053 0.682 -10.727 1.00 56.81 84 THR A N 1
ATOM 657 C CA . THR A 1 84 ? -12.608 0.812 -10.975 1.00 56.81 84 THR A CA 1
ATOM 658 C C . THR A 1 84 ? -11.788 -0.373 -10.453 1.00 56.81 84 THR A C 1
ATOM 660 O O . THR A 1 84 ? -10.717 -0.643 -10.990 1.00 56.81 84 THR A O 1
ATOM 663 N N . GLY A 1 85 ? -12.253 -1.122 -9.446 1.00 58.22 85 GLY A N 1
ATOM 664 C CA . GLY A 1 85 ? -11.458 -2.199 -8.834 1.00 58.22 85 GLY A CA 1
ATOM 665 C C . GLY A 1 85 ? -11.188 -3.390 -9.766 1.00 58.22 85 GLY A C 1
ATOM 666 O O . GLY A 1 85 ? -10.090 -3.944 -9.774 1.00 58.22 85 GLY A O 1
ATOM 667 N N . HIS A 1 86 ? -12.158 -3.760 -10.606 1.00 61.81 86 HIS A N 1
ATOM 668 C CA . HIS A 1 86 ? -11.979 -4.844 -11.578 1.00 61.81 86 HIS A CA 1
ATOM 669 C C . HIS A 1 86 ? -11.243 -4.370 -12.837 1.00 61.81 86 HIS A C 1
ATOM 671 O O . HIS A 1 86 ? -10.366 -5.076 -13.339 1.00 61.81 86 HIS A O 1
ATOM 677 N N . LEU A 1 87 ? -11.532 -3.150 -13.303 1.00 63.84 87 LEU A N 1
ATOM 678 C CA . LEU A 1 87 ? -10.863 -2.554 -14.463 1.00 63.84 87 LEU A CA 1
ATOM 679 C C . LEU A 1 87 ? -9.376 -2.291 -14.201 1.00 63.84 87 LEU A C 1
ATOM 681 O O . LEU A 1 87 ? -8.549 -2.570 -15.064 1.00 63.84 87 LEU A O 1
ATOM 685 N N . THR A 1 88 ? -9.014 -1.844 -12.995 1.00 68.31 88 THR A N 1
ATOM 686 C CA . THR A 1 88 ? -7.604 -1.659 -12.607 1.00 68.31 88 THR A CA 1
ATOM 687 C C . THR A 1 88 ? -6.827 -2.971 -12.605 1.00 68.31 88 THR A C 1
ATOM 689 O O . THR A 1 88 ? -5.632 -2.960 -12.883 1.00 68.31 88 THR A O 1
ATOM 692 N N . ARG A 1 89 ? -7.485 -4.114 -12.372 1.00 66.38 89 ARG A N 1
ATOM 693 C CA . ARG A 1 89 ? -6.840 -5.431 -12.422 1.00 66.38 89 ARG A CA 1
ATOM 694 C C . ARG A 1 89 ? -6.518 -5.860 -13.849 1.00 66.38 89 ARG A C 1
ATOM 696 O O . ARG A 1 89 ? -5.385 -6.245 -14.113 1.00 66.38 89 ARG A O 1
ATOM 703 N N . VAL A 1 90 ? -7.488 -5.779 -14.760 1.00 70.06 90 VAL A N 1
ATOM 704 C CA . VAL A 1 90 ? -7.273 -6.122 -16.180 1.00 70.06 90 VAL A CA 1
ATOM 705 C C . VAL A 1 90 ? -6.252 -5.170 -16.797 1.00 70.06 90 VAL A C 1
ATOM 707 O O . VAL A 1 90 ? -5.296 -5.610 -17.432 1.00 70.06 90 VAL A O 1
ATOM 710 N N . PHE A 1 91 ? -6.399 -3.873 -16.523 1.00 74.12 91 PHE A N 1
ATOM 711 C CA . PHE A 1 91 ? -5.426 -2.870 -16.929 1.00 74.12 91 PHE A CA 1
ATOM 712 C C . PHE A 1 91 ? -4.046 -3.138 -16.324 1.00 74.12 91 PHE A C 1
ATOM 714 O O . PHE A 1 91 ? -3.059 -3.013 -17.029 1.00 74.12 91 PHE A O 1
ATOM 721 N N . GLY A 1 92 ? -3.959 -3.569 -15.062 1.00 71.50 92 GLY A N 1
ATOM 722 C CA . GLY A 1 92 ? -2.700 -3.927 -14.406 1.00 71.50 92 GLY A CA 1
ATOM 723 C C . GLY A 1 92 ? -1.977 -5.094 -15.081 1.00 71.50 92 GLY A C 1
ATOM 724 O O . GLY A 1 92 ? -0.766 -5.031 -15.273 1.00 71.50 92 GLY A O 1
ATOM 725 N N . VAL A 1 93 ? -2.711 -6.122 -15.521 1.00 71.31 93 VAL A N 1
ATOM 726 C CA . VAL A 1 93 ? -2.131 -7.240 -16.286 1.00 71.31 93 VAL A CA 1
ATOM 727 C C . VAL A 1 93 ? -1.584 -6.746 -17.624 1.00 71.31 93 VAL A C 1
ATOM 729 O O . VAL A 1 93 ? -0.440 -7.036 -17.958 1.00 71.31 93 VAL A O 1
ATOM 732 N N . ILE A 1 94 ? -2.351 -5.940 -18.360 1.00 79.56 94 ILE A N 1
ATOM 733 C CA . ILE A 1 94 ? -1.898 -5.353 -19.630 1.00 79.56 94 ILE A CA 1
ATOM 734 C C . ILE A 1 94 ? -0.696 -4.426 -19.399 1.00 79.56 94 ILE A C 1
ATOM 736 O O . ILE A 1 94 ? 0.278 -4.465 -20.144 1.00 79.56 94 ILE A O 1
ATOM 740 N N . TRP A 1 95 ? -0.728 -3.633 -18.331 1.00 82.19 95 TRP A N 1
ATOM 741 C CA . TRP A 1 95 ? 0.339 -2.717 -17.943 1.00 82.19 95 TRP A CA 1
ATOM 742 C C . TRP A 1 95 ? 1.637 -3.454 -17.597 1.00 82.19 95 TRP A C 1
ATOM 744 O O . TRP A 1 95 ? 2.717 -2.981 -17.942 1.00 82.19 95 TRP A O 1
ATOM 754 N N . SER A 1 96 ? 1.547 -4.644 -16.994 1.00 77.06 96 SER A N 1
ATOM 755 C CA . SER A 1 96 ? 2.713 -5.479 -16.680 1.00 77.06 96 SER A CA 1
ATOM 756 C C . SER A 1 96 ? 3.477 -5.971 -17.921 1.00 77.06 96 SER A C 1
ATOM 758 O O . SER A 1 96 ? 4.671 -6.248 -17.824 1.00 77.06 96 SER A O 1
ATOM 760 N N . LEU A 1 97 ? 2.826 -6.012 -19.095 1.00 82.75 97 LEU A N 1
ATOM 761 C CA . LEU A 1 97 ? 3.453 -6.386 -20.370 1.00 82.75 97 LEU A CA 1
ATOM 762 C C . LEU A 1 97 ? 4.365 -5.284 -20.927 1.00 82.75 97 LEU A C 1
ATOM 764 O O . LEU A 1 97 ? 5.206 -5.553 -21.785 1.00 82.75 97 LEU A O 1
ATOM 768 N N . PHE A 1 98 ? 4.218 -4.042 -20.459 1.00 84.00 98 PHE A N 1
ATOM 769 C CA . PHE A 1 98 ? 5.070 -2.948 -20.907 1.00 84.00 98 PHE A CA 1
ATOM 770 C C . PHE A 1 98 ? 6.489 -3.070 -20.322 1.00 84.00 98 PHE A C 1
ATOM 772 O O . PHE A 1 98 ? 6.665 -3.450 -19.155 1.00 84.00 98 PHE A O 1
ATOM 779 N N . PRO A 1 99 ? 7.528 -2.675 -21.086 1.00 86.50 99 PRO A N 1
ATOM 780 C CA . PRO A 1 99 ? 8.899 -2.660 -20.591 1.00 86.50 99 PRO A CA 1
ATOM 781 C C . PRO A 1 99 ? 9.040 -1.831 -19.308 1.00 86.50 99 PRO A C 1
ATOM 783 O O . PRO A 1 99 ? 8.393 -0.793 -19.147 1.00 86.50 99 PRO A O 1
ATOM 786 N N . ALA A 1 100 ? 9.949 -2.244 -18.420 1.00 83.19 100 ALA A N 1
ATOM 787 C CA . ALA A 1 100 ? 10.131 -1.632 -17.099 1.00 83.19 100 ALA A CA 1
ATOM 788 C C . ALA A 1 100 ? 10.319 -0.103 -17.150 1.00 83.19 100 ALA A C 1
ATOM 790 O O . ALA A 1 100 ? 9.775 0.613 -16.315 1.00 83.19 100 ALA A O 1
ATOM 791 N N . LYS A 1 101 ? 11.008 0.420 -18.176 1.00 85.81 101 LYS A N 1
ATOM 792 C CA . LYS A 1 101 ? 11.200 1.868 -18.377 1.00 85.81 101 LYS A CA 1
ATOM 793 C C . LYS A 1 101 ? 9.871 2.627 -18.496 1.00 85.81 101 LYS A C 1
ATOM 795 O O . LYS A 1 101 ? 9.708 3.670 -17.867 1.00 85.81 101 LYS A O 1
ATOM 800 N N . PHE A 1 102 ? 8.914 2.092 -19.257 1.00 88.06 102 PHE A N 1
ATOM 801 C CA . PHE A 1 102 ? 7.593 2.705 -19.425 1.00 88.06 102 PHE A CA 1
ATOM 802 C C . PHE A 1 102 ? 6.765 2.611 -18.145 1.00 88.06 102 PHE A C 1
ATOM 804 O O . PHE A 1 102 ? 6.142 3.598 -17.753 1.00 88.06 102 PHE A O 1
ATOM 811 N N . ARG A 1 103 ? 6.822 1.467 -17.448 1.00 90.56 103 ARG A N 1
ATOM 812 C CA . ARG A 1 103 ? 6.147 1.294 -16.153 1.00 90.56 103 ARG A CA 1
ATOM 813 C C . ARG A 1 103 ? 6.639 2.313 -15.126 1.00 90.56 103 ARG A C 1
ATOM 815 O O . ARG A 1 103 ? 5.830 3.017 -14.528 1.00 90.56 103 ARG A O 1
ATOM 822 N N . LEU A 1 104 ? 7.956 2.475 -15.003 1.00 89.44 104 LEU A N 1
ATOM 823 C CA . LEU A 1 104 ? 8.581 3.449 -14.103 1.00 89.44 104 LEU A CA 1
ATOM 824 C C . LEU A 1 104 ? 8.238 4.898 -14.473 1.00 89.44 104 LEU A C 1
ATOM 826 O O . LEU A 1 104 ? 7.969 5.714 -13.590 1.00 89.44 104 LEU A O 1
ATOM 830 N N . ALA A 1 105 ? 8.223 5.238 -15.765 1.00 90.06 105 ALA A N 1
ATOM 831 C CA . ALA A 1 105 ? 7.795 6.560 -16.218 1.00 90.06 105 ALA A CA 1
ATOM 832 C C . ALA A 1 105 ? 6.330 6.827 -15.836 1.00 90.06 105 ALA A C 1
ATOM 834 O O . ALA A 1 105 ? 6.026 7.870 -15.254 1.00 90.06 105 ALA A O 1
ATOM 835 N N . GLY A 1 106 ? 5.445 5.854 -16.071 1.00 90.94 106 GLY A N 1
ATOM 836 C CA . GLY A 1 106 ? 4.045 5.922 -15.661 1.00 90.94 106 GLY A CA 1
ATOM 837 C C . GLY A 1 106 ? 3.890 6.101 -14.152 1.00 90.94 106 GLY A C 1
ATOM 838 O O . GLY A 1 106 ? 3.184 7.008 -13.721 1.00 90.94 106 GLY A O 1
ATOM 839 N N . TYR A 1 107 ? 4.611 5.332 -13.332 1.00 91.25 107 TYR A N 1
ATOM 840 C CA . TYR A 1 107 ? 4.574 5.475 -11.871 1.00 91.25 107 TYR A CA 1
ATOM 841 C C . TYR A 1 107 ? 5.042 6.842 -11.397 1.00 91.25 107 TYR A C 1
ATOM 843 O O . TYR A 1 107 ? 4.424 7.413 -10.502 1.00 91.25 107 TYR A O 1
ATOM 851 N N . ASN A 1 108 ? 6.051 7.429 -12.037 1.00 90.69 108 ASN A N 1
ATOM 852 C CA . ASN A 1 108 ? 6.470 8.794 -11.731 1.00 90.69 108 ASN A CA 1
ATOM 853 C C . ASN A 1 108 ? 5.408 9.840 -12.101 1.00 90.69 108 ASN A C 1
ATOM 855 O O . ASN A 1 108 ? 5.191 10.783 -11.338 1.00 90.69 108 ASN A O 1
ATOM 859 N N . VAL A 1 109 ? 4.718 9.674 -13.233 1.00 91.81 109 VAL A N 1
ATOM 860 C CA . VAL A 1 109 ? 3.603 10.553 -13.625 1.00 91.81 109 VAL A CA 1
ATOM 861 C C . VAL A 1 109 ? 2.438 10.417 -12.648 1.00 91.81 109 VAL A C 1
ATOM 863 O O . VAL A 1 109 ? 1.960 11.428 -12.131 1.00 91.81 109 VAL A O 1
ATOM 866 N N . LEU A 1 110 ? 2.020 9.185 -12.336 1.00 90.81 110 LEU A N 1
ATOM 867 C CA . LEU A 1 110 ? 0.966 8.930 -11.356 1.00 90.81 110 LEU A CA 1
ATOM 868 C C . LEU A 1 110 ? 1.341 9.487 -9.983 1.00 90.81 110 LEU A C 1
ATOM 870 O O . LEU A 1 110 ? 0.487 10.081 -9.331 1.00 90.81 110 LEU A O 1
ATOM 874 N N . ARG A 1 111 ? 2.601 9.349 -9.558 1.00 90.69 111 ARG A N 1
ATOM 875 C CA . ARG A 1 111 ? 3.098 9.896 -8.292 1.00 90.69 111 ARG A CA 1
ATOM 876 C C . ARG A 1 111 ? 2.965 11.413 -8.249 1.00 90.69 111 ARG A C 1
ATOM 878 O O . ARG A 1 111 ? 2.350 11.922 -7.320 1.00 90.69 111 ARG A O 1
ATOM 885 N N . ARG A 1 112 ? 3.443 12.128 -9.274 1.00 90.31 112 ARG A N 1
ATOM 886 C CA . ARG A 1 112 ? 3.295 13.594 -9.378 1.00 90.31 112 ARG A CA 1
ATOM 887 C C . ARG A 1 112 ? 1.829 14.024 -9.379 1.00 90.31 112 ARG A C 1
ATOM 889 O O . ARG A 1 112 ? 1.477 15.033 -8.777 1.00 90.31 112 ARG A O 1
ATOM 896 N N . LEU A 1 113 ? 0.968 13.265 -10.053 1.00 90.25 113 LEU A N 1
ATOM 897 C CA . LEU A 1 113 ? -0.468 13.526 -10.059 1.00 90.25 113 LEU A CA 1
ATOM 898 C C . LEU A 1 113 ? -1.086 13.286 -8.673 1.00 90.25 113 LEU A C 1
ATOM 900 O O . LEU A 1 113 ? -1.874 14.100 -8.204 1.00 90.25 113 LEU A O 1
ATOM 904 N N . GLY A 1 114 ? -0.688 12.213 -7.991 1.00 88.12 114 GLY A N 1
ATOM 905 C CA . GLY A 1 114 ? -1.089 11.906 -6.622 1.00 88.12 114 GLY A CA 1
ATOM 906 C C . GLY A 1 114 ? -0.642 12.973 -5.623 1.00 88.12 114 GLY A C 1
ATOM 907 O O . GLY A 1 114 ? -1.442 13.388 -4.792 1.00 88.12 114 GLY A O 1
ATOM 908 N N . GLU A 1 115 ? 0.590 13.470 -5.747 1.00 90.38 115 GLU A N 1
ATOM 909 C CA . GLU A 1 115 ? 1.123 14.577 -4.941 1.00 90.38 115 GLU A CA 1
ATOM 910 C C . GLU A 1 115 ? 0.304 15.863 -5.138 1.00 90.38 115 GLU A C 1
ATOM 912 O O . GLU A 1 115 ? 0.033 16.576 -4.175 1.00 90.38 115 GLU A O 1
ATOM 917 N N . ARG A 1 116 ? -0.147 16.143 -6.369 1.00 89.31 116 ARG A N 1
ATOM 918 C CA . ARG A 1 116 ? -1.010 17.298 -6.671 1.00 89.31 116 ARG A CA 1
ATOM 919 C C . ARG A 1 116 ? -2.438 17.140 -6.146 1.00 89.31 116 ARG A C 1
ATOM 921 O O . ARG A 1 116 ? -3.016 18.116 -5.689 1.00 89.31 116 ARG A O 1
ATOM 928 N N . LEU A 1 117 ? -3.014 15.941 -6.236 1.00 87.00 117 LEU A N 1
ATOM 929 C CA . LEU A 1 117 ? -4.414 15.687 -5.867 1.00 87.00 117 LEU A CA 1
ATOM 930 C C . LEU A 1 117 ? -4.616 15.453 -4.367 1.00 87.00 117 LEU A C 1
ATOM 932 O O . LEU A 1 117 ? -5.652 15.822 -3.821 1.00 87.00 117 LEU A O 1
ATOM 936 N N . TYR A 1 118 ? -3.663 14.791 -3.716 1.00 84.25 118 TYR A N 1
ATOM 937 C CA . TYR A 1 118 ? -3.789 14.330 -2.330 1.00 84.25 118 TYR A CA 1
ATOM 938 C C . TYR A 1 118 ? -2.746 14.940 -1.394 1.00 84.25 118 TYR A C 1
ATOM 940 O O . TYR A 1 118 ? -2.748 14.627 -0.205 1.00 84.25 118 TYR A O 1
ATOM 948 N N . GLY A 1 119 ? -1.878 15.805 -1.915 1.00 85.31 119 GLY A N 1
ATOM 949 C CA . GLY A 1 119 ? -0.755 16.362 -1.182 1.00 85.31 119 GLY A CA 1
ATOM 950 C C . GLY A 1 119 ? 0.472 15.456 -1.222 1.00 85.31 119 GLY A C 1
ATOM 951 O O . GLY A 1 119 ? 0.405 14.248 -1.491 1.00 85.31 119 GLY A O 1
ATOM 952 N N . LYS A 1 120 ? 1.622 16.074 -0.951 1.00 80.06 120 LYS A N 1
ATOM 953 C CA . LYS A 1 120 ? 2.879 15.362 -0.762 1.00 80.06 120 LYS A CA 1
ATOM 954 C C . LYS A 1 120 ? 2.838 14.677 0.598 1.00 80.06 120 LYS A C 1
ATOM 956 O O . LYS A 1 120 ? 2.586 15.320 1.615 1.00 80.06 120 LYS A O 1
ATOM 961 N N . SER A 1 121 ? 3.073 13.374 0.602 1.00 69.19 121 SER A N 1
ATOM 962 C CA . SER A 1 121 ? 3.234 12.623 1.841 1.00 69.19 121 SER A CA 1
ATOM 963 C C . SER A 1 121 ? 4.497 13.132 2.579 1.00 69.19 121 SER A C 1
ATOM 965 O O . SER A 1 121 ? 5.415 13.650 1.937 1.00 69.19 121 SER A O 1
ATOM 967 N N . ASN A 1 122 ? 4.525 13.098 3.920 1.00 64.62 122 ASN A N 1
ATOM 968 C CA . ASN A 1 122 ? 5.593 13.706 4.743 1.00 64.62 122 ASN A CA 1
ATOM 969 C C . ASN A 1 122 ? 7.006 13.334 4.244 1.00 64.62 122 ASN A C 1
ATOM 971 O O . ASN A 1 122 ? 7.182 12.274 3.658 1.00 64.62 122 ASN A O 1
ATOM 975 N N . GLY A 1 123 ? 8.035 14.150 4.503 1.00 58.56 123 GLY A N 1
ATOM 976 C CA . GLY A 1 123 ? 9.383 13.981 3.917 1.00 58.56 123 GLY A CA 1
ATOM 977 C C . GLY A 1 123 ? 10.056 12.601 4.073 1.00 58.56 123 GLY A C 1
ATOM 978 O O . GLY A 1 123 ? 10.968 12.304 3.314 1.00 58.56 123 GLY A O 1
ATOM 979 N N . TYR A 1 124 ? 9.574 11.754 4.990 1.00 62.94 124 TYR A N 1
ATOM 980 C CA . TYR A 1 124 ? 10.048 10.383 5.250 1.00 62.94 124 TYR A CA 1
ATOM 981 C C . TYR A 1 124 ? 9.086 9.281 4.785 1.00 62.94 124 TYR A C 1
ATOM 983 O O . TYR A 1 124 ? 9.248 8.109 5.113 1.00 62.94 124 TYR A O 1
ATOM 991 N N . SER A 1 125 ? 8.016 9.649 4.094 1.00 72.00 125 SER A N 1
ATOM 992 C CA . SER A 1 125 ? 6.997 8.703 3.673 1.00 72.00 125 SER A CA 1
ATOM 993 C C . SER A 1 125 ? 7.412 7.998 2.383 1.00 72.00 125 SER A C 1
ATOM 995 O O . SER A 1 125 ? 7.500 8.582 1.306 1.00 72.00 125 SER A O 1
ATOM 997 N N . THR A 1 126 ? 7.598 6.690 2.486 1.00 85.25 126 THR A N 1
ATOM 998 C CA . THR A 1 126 ? 7.891 5.792 1.360 1.00 85.25 126 THR A CA 1
ATOM 999 C C . THR A 1 126 ? 6.631 5.391 0.591 1.00 85.25 126 THR A C 1
ATOM 1001 O O . THR A 1 126 ? 6.639 4.435 -0.179 1.00 85.25 126 THR A O 1
ATOM 1004 N N . VAL A 1 127 ?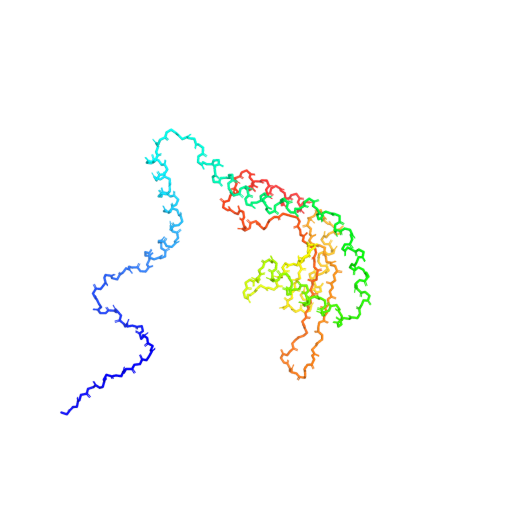 5.507 6.083 0.819 1.00 89.31 127 VAL A N 1
ATOM 1005 C CA . VAL A 1 127 ? 4.186 5.720 0.296 1.00 89.31 127 VAL A CA 1
ATOM 1006 C C . VAL A 1 127 ? 3.439 6.966 -0.173 1.00 89.31 127 VAL A C 1
ATOM 1008 O O . VAL A 1 127 ? 3.228 7.900 0.601 1.00 89.31 127 VAL A O 1
ATOM 1011 N N . GLN A 1 128 ? 2.977 6.949 -1.424 1.00 91.88 128 GLN A N 1
ATOM 1012 C CA . GLN A 1 128 ? 2.169 8.008 -2.027 1.00 91.88 128 GLN A CA 1
ATOM 1013 C C . GLN A 1 128 ? 0.807 7.461 -2.456 1.00 91.88 128 GLN A C 1
ATOM 1015 O O . GLN A 1 128 ? 0.704 6.421 -3.113 1.00 91.88 128 GLN A O 1
ATOM 1020 N N . ARG A 1 129 ? -0.256 8.202 -2.124 1.00 90.19 129 ARG A N 1
ATOM 1021 C CA . ARG A 1 129 ? -1.603 7.922 -2.625 1.00 90.19 129 ARG A CA 1
ATOM 1022 C C . ARG A 1 129 ? -1.706 8.331 -4.090 1.00 90.19 129 ARG A C 1
ATOM 1024 O O . ARG A 1 129 ? -1.356 9.456 -4.447 1.00 90.19 129 ARG A O 1
ATOM 1031 N N . LEU A 1 130 ? -2.232 7.429 -4.909 1.00 90.50 130 LEU A N 1
ATOM 1032 C CA . LEU A 1 130 ? -2.427 7.607 -6.340 1.00 90.50 130 LEU A CA 1
ATOM 1033 C C . LEU A 1 130 ? -3.922 7.732 -6.690 1.00 90.50 130 LEU A C 1
ATOM 1035 O O . LEU A 1 130 ? -4.790 7.342 -5.895 1.00 90.50 130 LEU A O 1
ATOM 1039 N N . PRO A 1 131 ? -4.257 8.277 -7.876 1.00 86.19 131 PRO A N 1
ATOM 1040 C CA . PRO A 1 131 ? -5.619 8.212 -8.402 1.00 86.19 131 PRO A CA 1
ATOM 1041 C C . PRO A 1 131 ? -6.093 6.757 -8.576 1.00 86.19 131 PRO A C 1
ATOM 1043 O O . PRO A 1 131 ? -5.314 5.810 -8.473 1.00 86.19 131 PRO A O 1
ATOM 1046 N N . PHE A 1 132 ? -7.394 6.579 -8.826 1.00 84.19 132 PHE A N 1
ATOM 1047 C CA . PHE A 1 132 ? -8.034 5.268 -9.048 1.00 84.19 132 PHE A CA 1
ATOM 1048 C C . PHE A 1 132 ? -7.991 4.307 -7.851 1.00 84.19 132 PHE A C 1
ATOM 1050 O O . PHE A 1 132 ? -8.200 3.108 -8.002 1.00 84.19 132 PHE A O 1
ATOM 1057 N N . GLY A 1 133 ? -7.746 4.830 -6.646 1.00 85.06 133 GLY A N 1
ATOM 1058 C CA . GLY A 1 133 ? -7.675 4.004 -5.442 1.00 85.06 133 GLY A CA 1
ATOM 1059 C C . GLY A 1 133 ? -6.419 3.136 -5.401 1.00 85.06 133 GLY A C 1
ATOM 1060 O O . GLY A 1 133 ? -6.480 2.002 -4.938 1.00 85.06 133 GLY A O 1
ATOM 1061 N N . LEU A 1 134 ? -5.295 3.664 -5.880 1.00 89.75 134 LEU A N 1
ATOM 1062 C CA . LEU A 1 134 ? -4.000 2.992 -5.854 1.00 89.75 134 LEU A CA 1
ATOM 1063 C C . LEU A 1 134 ? -3.067 3.635 -4.821 1.00 89.75 134 LEU A C 1
ATOM 1065 O O . LEU A 1 134 ? -3.235 4.794 -4.429 1.00 89.75 134 LEU A O 1
ATOM 1069 N N . TYR A 1 135 ? -2.064 2.878 -4.401 1.00 91.50 135 TYR A N 1
ATOM 1070 C CA . TYR A 1 135 ? -0.940 3.348 -3.605 1.00 91.50 135 TYR A CA 1
ATOM 1071 C C . TYR A 1 135 ? 0.359 2.899 -4.250 1.00 91.50 135 TYR A C 1
ATOM 1073 O O . TYR A 1 135 ? 0.477 1.774 -4.728 1.00 91.50 135 TYR A O 1
ATOM 1081 N N . LEU A 1 136 ? 1.336 3.796 -4.246 1.00 92.81 136 LEU A N 1
ATOM 1082 C CA . LEU A 1 136 ? 2.688 3.497 -4.679 1.00 92.81 136 LEU A CA 1
ATOM 1083 C C . LEU A 1 136 ? 3.599 3.525 -3.468 1.00 92.81 136 LEU A C 1
ATOM 1085 O O . LEU A 1 136 ? 3.690 4.559 -2.804 1.00 92.81 136 LEU A O 1
ATOM 1089 N N . LYS A 1 137 ? 4.280 2.412 -3.213 1.00 92.56 137 LYS A N 1
ATOM 1090 C CA . LYS A 1 137 ? 5.422 2.378 -2.309 1.00 92.56 137 LYS A CA 1
ATOM 1091 C C . LYS A 1 137 ? 6.714 2.488 -3.116 1.00 92.56 137 LYS A C 1
ATOM 1093 O O . LYS A 1 137 ? 6.830 1.854 -4.163 1.00 92.56 137 LYS A O 1
ATOM 1098 N N . PHE A 1 138 ? 7.633 3.330 -2.665 1.00 89.62 138 PHE A N 1
ATOM 1099 C CA . PHE A 1 138 ? 8.880 3.686 -3.352 1.00 89.62 138 PHE A CA 1
ATOM 1100 C C . PHE A 1 138 ? 9.983 3.972 -2.319 1.00 89.62 138 PHE A C 1
ATOM 1102 O O . PHE A 1 138 ? 9.693 3.976 -1.123 1.00 89.62 138 PHE A O 1
ATOM 1109 N N . GLN A 1 139 ? 11.231 4.201 -2.749 1.00 82.50 139 GLN A N 1
ATOM 1110 C CA . GLN A 1 139 ? 12.385 4.432 -1.855 1.00 82.50 139 GLN A CA 1
ATOM 1111 C C . GLN A 1 139 ? 12.672 3.297 -0.851 1.00 82.50 139 GLN A C 1
ATOM 1113 O O . GLN A 1 139 ? 13.200 3.533 0.233 1.00 82.50 139 GLN A O 1
ATOM 1118 N N . GLY A 1 140 ? 12.325 2.059 -1.202 1.00 81.06 140 GLY A N 1
ATOM 1119 C CA . GLY A 1 140 ? 12.660 0.865 -0.424 1.00 81.06 140 GLY A CA 1
ATOM 1120 C C . GLY A 1 140 ? 13.611 -0.059 -1.178 1.00 81.06 140 GLY A C 1
ATOM 1121 O O . GLY A 1 140 ? 13.712 -0.005 -2.408 1.00 81.06 140 GLY A O 1
ATOM 1122 N N . GLU A 1 141 ? 14.283 -0.923 -0.423 1.00 85.25 141 GLU A N 1
ATOM 1123 C CA . GLU A 1 141 ? 15.116 -1.989 -0.969 1.00 85.25 141 GLU A CA 1
ATOM 1124 C C . GLU A 1 141 ? 14.268 -2.985 -1.775 1.00 85.25 141 GLU A C 1
ATOM 1126 O O . GLU A 1 141 ? 13.107 -3.257 -1.452 1.00 85.25 141 GLU A O 1
ATOM 1131 N N . VAL A 1 142 ? 14.846 -3.532 -2.845 1.00 87.75 142 VAL A N 1
ATOM 1132 C CA . VAL A 1 142 ? 14.147 -4.469 -3.736 1.00 87.75 142 VAL A CA 1
ATOM 1133 C C . VAL A 1 142 ? 13.644 -5.689 -2.966 1.00 87.75 142 VAL A C 1
ATOM 1135 O O . VAL A 1 142 ? 12.482 -6.070 -3.120 1.00 87.75 142 VAL A O 1
ATOM 1138 N N . ASP A 1 143 ? 14.476 -6.247 -2.087 1.00 89.50 143 ASP A N 1
ATOM 1139 C CA . ASP A 1 143 ? 14.145 -7.446 -1.316 1.00 89.50 143 ASP A CA 1
ATOM 1140 C C . ASP A 1 143 ? 12.981 -7.209 -0.352 1.00 89.50 143 ASP A C 1
ATOM 1142 O O . ASP A 1 143 ? 12.091 -8.056 -0.235 1.00 89.50 143 ASP A O 1
ATOM 1146 N N . TRP A 1 144 ? 12.910 -6.023 0.263 1.00 89.75 144 TRP A N 1
ATOM 1147 C CA . TRP A 1 144 ? 11.770 -5.627 1.091 1.00 89.75 144 TRP A CA 1
ATOM 1148 C C . TRP A 1 144 ? 10.462 -5.702 0.300 1.00 89.75 144 TRP A C 1
ATOM 1150 O O . TRP A 1 144 ? 9.482 -6.296 0.756 1.00 89.75 144 TRP A O 1
ATOM 1160 N N . PHE A 1 145 ? 10.435 -5.133 -0.907 1.00 91.56 145 PHE A N 1
ATOM 1161 C CA . PHE A 1 145 ? 9.226 -5.131 -1.727 1.00 91.56 145 PHE A CA 1
ATOM 1162 C C . PHE A 1 145 ? 8.898 -6.498 -2.326 1.00 91.56 145 PHE A C 1
ATOM 1164 O O . PHE A 1 145 ? 7.718 -6.825 -2.436 1.00 91.56 145 PHE A O 1
ATOM 1171 N N . CYS A 1 146 ? 9.896 -7.317 -2.664 1.00 91.50 146 CYS A N 1
ATOM 1172 C CA . CYS A 1 146 ? 9.691 -8.714 -3.056 1.00 91.50 146 CYS A CA 1
ATOM 1173 C C . CYS A 1 146 ? 9.028 -9.514 -1.926 1.00 91.50 146 CYS A C 1
ATOM 1175 O O . CYS A 1 146 ? 8.047 -10.232 -2.154 1.00 91.50 146 CYS A O 1
ATOM 1177 N N . ASN A 1 147 ? 9.532 -9.356 -0.702 1.00 93.56 147 ASN A N 1
ATOM 1178 C CA . ASN A 1 147 ? 8.989 -10.006 0.484 1.00 93.56 147 ASN A CA 1
ATOM 1179 C C . ASN A 1 147 ? 7.567 -9.528 0.768 1.00 93.56 147 ASN A C 1
ATOM 1181 O O . ASN A 1 147 ? 6.675 -10.353 0.950 1.00 93.56 147 ASN A O 1
ATOM 1185 N N . GLU A 1 148 ? 7.321 -8.217 0.716 1.00 94.31 148 GLU A N 1
ATOM 1186 C CA . GLU A 1 148 ? 5.981 -7.663 0.906 1.00 94.31 148 GLU A CA 1
ATOM 1187 C C . GLU A 1 148 ? 5.003 -8.155 -0.175 1.00 94.31 148 GLU A C 1
ATOM 1189 O O . GLU A 1 148 ? 3.899 -8.601 0.142 1.00 94.31 148 GLU A O 1
ATOM 1194 N N . PHE A 1 149 ? 5.407 -8.144 -1.449 1.00 93.44 149 PHE A N 1
ATOM 1195 C CA . PHE A 1 149 ? 4.586 -8.617 -2.566 1.00 93.44 149 PHE A CA 1
ATOM 1196 C C . PHE A 1 149 ? 4.152 -10.075 -2.368 1.00 93.44 149 PHE A C 1
ATOM 1198 O O . PHE A 1 149 ? 2.981 -10.417 -2.571 1.00 93.44 149 PHE A O 1
ATOM 1205 N N . ASN A 1 150 ? 5.088 -10.934 -1.954 1.00 94.19 150 ASN A N 1
ATOM 1206 C CA . ASN A 1 150 ? 4.819 -12.340 -1.678 1.00 94.19 150 ASN A CA 1
ATOM 1207 C C . ASN A 1 150 ? 3.978 -12.531 -0.413 1.00 94.19 150 ASN A C 1
ATOM 1209 O O . ASN A 1 150 ? 3.017 -13.300 -0.450 1.00 94.19 150 ASN A O 1
ATOM 1213 N N . ALA A 1 151 ? 4.279 -11.805 0.665 1.00 95.38 151 ALA A N 1
ATOM 1214 C CA . ALA A 1 151 ? 3.535 -11.864 1.919 1.00 95.38 151 ALA A CA 1
ATOM 1215 C C . ALA A 1 151 ? 2.063 -11.492 1.709 1.00 95.38 151 ALA A C 1
ATOM 1217 O O . ALA A 1 151 ? 1.180 -12.254 2.094 1.00 95.38 151 ALA A O 1
ATOM 1218 N N . LEU A 1 152 ? 1.781 -10.391 1.003 1.00 94.19 152 LEU A N 1
ATOM 1219 C CA . LEU A 1 152 ? 0.412 -9.974 0.681 1.00 94.19 152 LEU A CA 1
ATOM 1220 C C . LEU A 1 152 ? -0.342 -11.040 -0.124 1.00 94.19 152 LEU A C 1
ATOM 1222 O O . LEU A 1 152 ? -1.530 -11.272 0.104 1.00 94.19 152 LEU A O 1
ATOM 1226 N N . ARG A 1 153 ? 0.344 -11.729 -1.041 1.00 92.25 153 ARG A N 1
ATOM 1227 C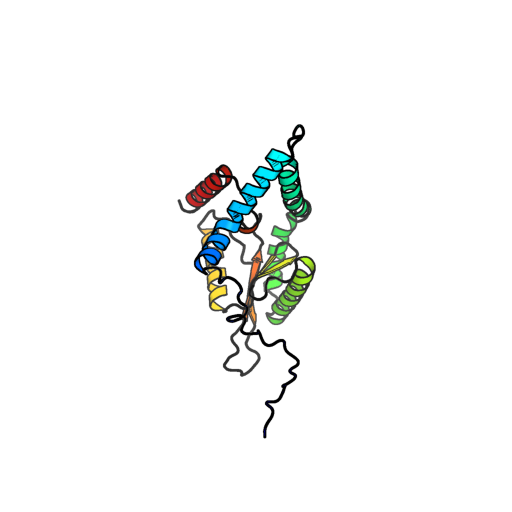 CA . ARG A 1 153 ? -0.243 -12.814 -1.837 1.00 92.25 153 ARG A CA 1
ATOM 1228 C C . ARG A 1 153 ? -0.555 -14.053 -0.994 1.00 92.25 153 ARG A C 1
ATOM 1230 O O . ARG A 1 153 ? -1.601 -14.664 -1.202 1.00 92.25 153 ARG A O 1
ATOM 1237 N N . VAL A 1 154 ? 0.327 -14.413 -0.062 1.00 94.69 154 VAL A N 1
ATOM 1238 C CA . VAL A 1 154 ? 0.138 -15.542 0.864 1.00 94.69 154 VAL A CA 1
ATOM 1239 C C . VAL A 1 154 ? -0.992 -15.239 1.842 1.00 94.69 154 VAL A C 1
ATOM 1241 O O . VAL A 1 154 ? -1.962 -15.991 1.882 1.00 94.69 154 VAL A O 1
ATOM 1244 N N . VAL A 1 155 ? -0.927 -14.111 2.556 1.00 93.75 155 VAL A N 1
ATOM 1245 C CA . VAL A 1 155 ? -1.950 -13.706 3.534 1.00 93.75 155 VAL A CA 1
ATOM 1246 C C . VAL A 1 155 ? -3.325 -13.688 2.881 1.00 93.75 155 VAL A C 1
ATOM 1248 O O . VAL A 1 155 ? -4.259 -14.293 3.392 1.00 93.75 155 VAL A O 1
ATOM 1251 N N . ARG A 1 156 ? -3.447 -13.110 1.684 1.00 91.06 156 ARG A N 1
ATOM 1252 C CA . ARG A 1 156 ? -4.717 -13.095 0.957 1.00 91.06 156 ARG A CA 1
ATOM 1253 C C . ARG A 1 156 ? -5.253 -14.484 0.602 1.00 91.06 156 ARG A C 1
ATOM 1255 O O . ARG A 1 156 ? -6.462 -14.664 0.507 1.00 91.06 156 ARG A O 1
ATOM 1262 N N . ARG A 1 157 ? -4.370 -15.431 0.284 1.00 92.50 157 ARG A N 1
ATOM 1263 C CA . ARG A 1 157 ? -4.773 -16.773 -0.154 1.00 92.50 157 ARG A CA 1
ATOM 1264 C C . ARG A 1 157 ? -5.193 -17.653 1.018 1.00 92.50 157 ARG A C 1
ATOM 1266 O O . ARG A 1 157 ? -6.049 -18.509 0.831 1.00 92.50 157 ARG A O 1
ATOM 1273 N N . PHE A 1 158 ? -4.568 -17.463 2.175 1.00 92.00 158 PHE A N 1
ATOM 1274 C CA . PHE A 1 158 ? -4.701 -18.366 3.316 1.00 92.00 158 PHE A CA 1
ATOM 1275 C C . PHE A 1 158 ? -5.429 -17.756 4.516 1.00 92.00 158 PHE A C 1
ATOM 1277 O O . PHE A 1 158 ? -5.674 -18.468 5.479 1.00 92.00 158 PHE A O 1
ATOM 1284 N N . THR A 1 159 ? -5.792 -16.473 4.472 1.00 91.12 159 THR A N 1
ATOM 1285 C CA . THR A 1 159 ? -6.515 -15.798 5.559 1.00 91.12 159 THR A CA 1
ATOM 1286 C C . THR A 1 159 ? -7.698 -15.000 5.015 1.00 91.12 159 THR A C 1
ATOM 1288 O O . THR A 1 159 ? -7.720 -14.609 3.846 1.00 91.12 159 THR A O 1
ATOM 1291 N N . SER A 1 160 ? -8.671 -14.717 5.879 1.00 89.31 160 SER A N 1
ATOM 1292 C CA . SER A 1 160 ? -9.789 -13.804 5.610 1.00 89.31 160 SER A CA 1
ATOM 1293 C C . SER A 1 160 ? -9.414 -12.324 5.788 1.00 89.31 160 SER A C 1
ATOM 1295 O O . SER A 1 160 ? -10.256 -11.449 5.578 1.00 89.31 160 SER A O 1
ATOM 1297 N N . ILE A 1 161 ? -8.157 -12.025 6.150 1.00 91.12 161 ILE A N 1
ATOM 1298 C CA . ILE A 1 161 ? -7.701 -10.671 6.469 1.00 91.12 161 ILE A CA 1
ATOM 1299 C C . ILE A 1 161 ? -7.796 -9.779 5.223 1.00 91.12 161 ILE A C 1
ATOM 1301 O O . ILE A 1 161 ? -7.222 -10.104 4.174 1.00 91.12 161 ILE A O 1
ATOM 1305 N N . PRO A 1 162 ? -8.455 -8.609 5.315 1.00 88.62 162 PRO A N 1
ATOM 1306 C CA . PRO A 1 162 ? -8.494 -7.660 4.217 1.00 88.62 162 PRO A CA 1
ATOM 1307 C C . PRO A 1 162 ? -7.105 -7.046 4.017 1.00 88.62 162 PRO A C 1
ATOM 1309 O O . PRO A 1 162 ? -6.670 -6.185 4.780 1.00 88.62 162 PRO A O 1
ATOM 1312 N N . VAL A 1 163 ? -6.413 -7.461 2.955 1.00 91.69 163 VAL A N 1
ATOM 1313 C CA . VAL A 1 163 ? -5.084 -6.943 2.595 1.00 91.69 163 VAL A CA 1
ATOM 1314 C C . VAL A 1 163 ? -5.075 -6.190 1.258 1.00 91.69 163 VAL A C 1
ATOM 1316 O O . VAL A 1 163 ? -5.851 -6.517 0.344 1.00 91.69 163 VAL A O 1
ATOM 1319 N N . PRO A 1 164 ? -4.197 -5.174 1.103 1.00 91.06 164 PRO A N 1
ATOM 1320 C CA . PRO A 1 164 ? -3.964 -4.530 -0.183 1.00 91.06 164 PRO A CA 1
ATOM 1321 C C . PRO A 1 164 ? -3.592 -5.570 -1.238 1.00 91.06 164 PRO A C 1
ATOM 1323 O O . PRO A 1 164 ? -2.874 -6.530 -0.965 1.00 91.06 164 PRO A O 1
ATOM 1326 N N . HIS A 1 165 ? -4.062 -5.381 -2.465 1.00 89.06 165 HIS A N 1
ATOM 1327 C CA . HIS A 1 165 ? -3.667 -6.252 -3.562 1.00 89.06 165 HIS A CA 1
ATOM 1328 C C . HIS A 1 165 ? -2.367 -5.726 -4.149 1.00 89.06 165 HIS A C 1
ATOM 1330 O O . HIS A 1 165 ? -2.327 -4.580 -4.593 1.00 89.06 165 HIS A O 1
ATOM 1336 N N . SER A 1 166 ? -1.335 -6.560 -4.190 1.00 90.56 166 SER A N 1
ATOM 1337 C CA . SER A 1 166 ? -0.128 -6.276 -4.953 1.00 90.56 166 SER A CA 1
ATOM 1338 C C . SER A 1 166 ? -0.423 -6.431 -6.451 1.00 90.56 166 SER A C 1
ATOM 1340 O O . SER A 1 166 ? -0.827 -7.501 -6.908 1.00 90.56 166 SER A O 1
ATOM 1342 N N . LEU A 1 167 ? -0.315 -5.332 -7.203 1.00 89.00 167 LEU A N 1
ATOM 1343 C CA . LEU A 1 167 ? -0.637 -5.294 -8.635 1.00 89.00 167 LEU A CA 1
ATOM 1344 C C . LEU A 1 167 ? 0.608 -5.445 -9.499 1.00 89.00 167 LEU A C 1
ATOM 1346 O O . LEU A 1 167 ? 0.590 -6.204 -10.461 1.00 89.00 167 LEU A O 1
ATOM 1350 N N . ASP A 1 168 ? 1.669 -4.718 -9.158 1.00 90.31 168 ASP A N 1
ATOM 1351 C CA . ASP A 1 168 ? 2.921 -4.748 -9.904 1.00 90.31 168 ASP A CA 1
ATOM 1352 C C . ASP A 1 168 ? 4.118 -4.452 -9.000 1.00 90.31 168 ASP A C 1
ATOM 1354 O O . ASP A 1 168 ? 4.009 -3.716 -8.014 1.00 90.31 168 ASP A O 1
ATOM 1358 N N . LEU A 1 169 ? 5.261 -5.013 -9.389 1.00 90.88 169 LEU A N 1
ATOM 1359 C CA . LEU A 1 169 ? 6.572 -4.748 -8.822 1.00 90.88 169 LEU A CA 1
ATOM 1360 C C . LEU A 1 169 ? 7.504 -4.329 -9.964 1.00 90.88 169 LEU A C 1
ATOM 1362 O O . LEU A 1 169 ? 7.769 -5.095 -10.897 1.00 90.88 169 LEU A O 1
ATOM 1366 N N . ALA A 1 170 ? 7.996 -3.095 -9.907 1.00 89.44 170 ALA A N 1
ATOM 1367 C CA . ALA A 1 170 ? 8.971 -2.580 -10.857 1.00 89.44 170 ALA A CA 1
ATOM 1368 C C . ALA A 1 170 ? 10.277 -2.258 -10.138 1.00 89.44 170 ALA A C 1
ATOM 1370 O O . ALA A 1 170 ? 10.282 -1.639 -9.079 1.00 89.44 170 ALA A O 1
ATOM 1371 N N . ILE A 1 171 ? 11.388 -2.666 -10.741 1.00 89.44 171 ILE A N 1
ATOM 1372 C CA . ILE A 1 171 ? 12.726 -2.404 -10.222 1.00 89.44 171 ILE A CA 1
ATOM 1373 C C . ILE A 1 171 ? 13.366 -1.381 -11.144 1.00 89.44 171 ILE A C 1
ATOM 1375 O O . ILE A 1 171 ? 13.430 -1.579 -12.361 1.00 89.44 171 ILE A O 1
ATOM 1379 N N . LYS A 1 172 ? 13.816 -0.271 -10.567 1.00 86.06 172 LYS A N 1
ATOM 1380 C CA . LYS A 1 172 ? 14.635 0.706 -11.266 1.00 86.06 172 LYS A CA 1
ATOM 1381 C C . LYS A 1 172 ? 16.093 0.248 -11.163 1.00 86.06 172 LYS A C 1
ATOM 1383 O O . LYS A 1 172 ? 16.640 0.264 -10.060 1.00 86.06 172 LYS A O 1
ATOM 1388 N N . PRO A 1 173 ? 16.713 -0.178 -12.278 1.00 79.25 173 PRO A N 1
ATOM 1389 C CA . PRO A 1 173 ? 18.114 -0.564 -12.261 1.00 79.25 173 PRO A CA 1
ATOM 1390 C C . PRO A 1 173 ? 18.982 0.651 -11.940 1.00 79.25 173 PRO A C 1
ATOM 1392 O O . PRO A 1 173 ? 18.620 1.792 -12.245 1.00 79.25 173 PRO A O 1
ATOM 1395 N N . VAL A 1 174 ? 20.134 0.386 -11.338 1.00 79.75 174 VAL A N 1
ATOM 1396 C CA . VAL A 1 174 ? 21.163 1.392 -11.097 1.00 79.75 174 VAL A CA 1
ATOM 1397 C C . VAL A 1 174 ? 21.714 1.835 -12.458 1.00 79.75 174 VAL A C 1
ATOM 1399 O O . VAL A 1 174 ? 22.075 0.999 -13.282 1.00 79.75 174 VAL A O 1
ATOM 1402 N N . VAL A 1 175 ? 21.681 3.141 -12.737 1.00 68.56 175 VAL A N 1
ATOM 1403 C CA . VAL A 1 175 ? 22.106 3.723 -14.031 1.00 68.56 175 VAL A CA 1
ATOM 1404 C C . VAL A 1 175 ? 23.526 4.304 -13.947 1.00 68.56 175 VAL A C 1
ATOM 1406 O O . VAL A 1 175 ? 24.128 4.605 -14.972 1.00 68.56 175 VAL A O 1
ATOM 1409 N N . SER A 1 176 ? 24.065 4.454 -12.739 1.00 66.31 176 SER A N 1
ATOM 1410 C CA . SER A 1 176 ? 25.382 5.022 -12.451 1.00 66.31 176 SER A CA 1
ATOM 1411 C C . SER A 1 176 ? 26.329 3.954 -11.908 1.00 66.31 176 SER A C 1
ATOM 1413 O O . SER A 1 176 ? 25.926 3.181 -11.047 1.00 66.31 176 SER A O 1
ATOM 1415 N N . ASP A 1 177 ? 27.604 3.977 -12.303 1.00 67.44 177 ASP A N 1
ATOM 1416 C CA . ASP A 1 177 ? 28.685 3.176 -11.684 1.00 67.44 177 ASP A CA 1
ATOM 1417 C C . ASP A 1 177 ? 29.014 3.625 -10.241 1.00 67.44 177 ASP A C 1
ATOM 1419 O O . ASP A 1 177 ? 30.113 3.413 -9.733 1.00 67.44 177 ASP A O 1
ATOM 1423 N N . ASP A 1 178 ? 28.072 4.295 -9.580 1.00 72.88 178 ASP A N 1
ATOM 1424 C CA . ASP A 1 178 ? 28.213 4.764 -8.216 1.00 72.88 178 ASP A CA 1
ATOM 1425 C C . ASP A 1 178 ? 28.026 3.578 -7.251 1.00 72.88 178 ASP A C 1
ATOM 1427 O O . ASP A 1 178 ? 26.923 3.022 -7.188 1.00 72.88 178 ASP A O 1
ATOM 1431 N N . PRO A 1 179 ? 29.057 3.201 -6.470 1.00 69.62 179 PRO A N 1
ATOM 1432 C CA . PRO A 1 179 ? 28.993 2.084 -5.528 1.00 69.62 179 PRO A CA 1
ATOM 1433 C C . PRO A 1 179 ? 27.918 2.245 -4.447 1.00 69.62 179 PRO A C 1
ATOM 1435 O O . PRO A 1 179 ? 27.540 1.264 -3.809 1.00 69.62 179 PRO A O 1
ATOM 1438 N N . PHE A 1 180 ? 27.442 3.472 -4.218 1.00 70.06 180 PHE A N 1
ATOM 1439 C CA . PHE A 1 180 ? 26.440 3.787 -3.200 1.00 70.06 180 PHE A CA 1
ATOM 1440 C C . PHE A 1 180 ? 25.008 3.831 -3.745 1.00 70.06 180 PHE A C 1
ATOM 1442 O O . PHE A 1 180 ? 24.056 3.972 -2.975 1.00 70.06 180 PHE A O 1
ATOM 1449 N N . SER A 1 181 ? 24.830 3.697 -5.060 1.00 70.56 181 SER A N 1
ATOM 1450 C CA . SER A 1 181 ? 23.512 3.689 -5.683 1.00 70.56 181 SER A CA 1
ATOM 1451 C C . SER A 1 181 ? 22.909 2.285 -5.631 1.00 70.56 181 SER A C 1
ATOM 1453 O O . SER A 1 181 ? 23.347 1.376 -6.332 1.00 70.56 181 SER A O 1
ATOM 1455 N N . THR A 1 182 ? 21.872 2.101 -4.816 1.00 74.56 182 THR A N 1
ATOM 1456 C CA . THR A 1 182 ? 21.124 0.840 -4.741 1.00 74.56 182 THR A CA 1
ATOM 1457 C C . THR A 1 182 ? 19.947 0.829 -5.721 1.00 74.56 182 THR A C 1
ATOM 1459 O O . THR A 1 182 ? 19.388 1.883 -6.051 1.00 74.56 182 THR A O 1
ATOM 1462 N N . PRO A 1 183 ? 19.553 -0.350 -6.238 1.00 81.56 183 PRO A N 1
ATOM 1463 C CA . PRO A 1 183 ? 18.367 -0.458 -7.073 1.00 81.56 183 PRO A CA 1
ATOM 1464 C C . PRO A 1 183 ? 17.126 -0.079 -6.260 1.00 81.56 183 PRO A C 1
ATOM 1466 O O . PRO A 1 183 ? 16.926 -0.548 -5.141 1.00 81.56 183 PRO A O 1
ATOM 1469 N N . GLU A 1 184 ? 16.271 0.761 -6.838 1.00 84.62 184 GLU A N 1
ATOM 1470 C CA . GLU A 1 184 ? 15.066 1.243 -6.164 1.00 84.62 184 GLU A CA 1
ATOM 1471 C C . GLU A 1 184 ? 13.863 0.403 -6.596 1.00 84.62 184 GLU A C 1
ATOM 1473 O O . GLU A 1 184 ? 13.550 0.302 -7.789 1.00 84.62 184 GLU A O 1
ATOM 1478 N N . GLY A 1 185 ? 13.168 -0.192 -5.629 1.00 88.12 185 GLY A N 1
ATOM 1479 C CA . GLY A 1 185 ? 11.926 -0.902 -5.897 1.00 88.12 185 GLY A CA 1
ATOM 1480 C C . GLY A 1 185 ? 10.703 0.017 -5.859 1.00 88.12 185 GLY A C 1
ATOM 1481 O O . GLY A 1 185 ? 10.628 0.982 -5.100 1.00 88.12 185 GLY A O 1
ATOM 1482 N N . TYR A 1 186 ? 9.724 -0.309 -6.695 1.00 91.25 186 TYR A N 1
ATOM 1483 C CA . TYR A 1 186 ? 8.421 0.337 -6.768 1.00 91.25 186 TYR A CA 1
ATOM 1484 C C . TYR A 1 186 ? 7.353 -0.741 -6.639 1.00 91.25 186 TYR A C 1
ATOM 1486 O O . TYR A 1 186 ? 7.237 -1.609 -7.506 1.00 91.25 186 TYR A O 1
ATOM 1494 N N . LEU A 1 187 ? 6.560 -0.673 -5.573 1.00 93.25 187 LEU A N 1
ATOM 1495 C CA . LEU A 1 187 ? 5.471 -1.608 -5.315 1.00 93.25 187 LEU A CA 1
ATOM 1496 C C . LEU A 1 187 ? 4.132 -0.886 -5.463 1.00 93.25 187 LEU A C 1
ATOM 1498 O O . LEU A 1 187 ? 3.799 0.014 -4.687 1.00 93.25 187 LEU A O 1
ATOM 1502 N N . LEU A 1 188 ? 3.359 -1.292 -6.468 1.00 92.81 188 LEU A N 1
ATOM 1503 C CA . LEU A 1 188 ? 2.022 -0.770 -6.716 1.00 92.81 188 LEU A CA 1
ATOM 1504 C C . LEU A 1 188 ? 0.985 -1.654 -6.022 1.00 92.81 188 LEU A C 1
ATOM 1506 O O . LEU A 1 188 ? 0.888 -2.852 -6.302 1.00 92.81 188 LEU A O 1
ATOM 1510 N N . THR A 1 189 ? 0.173 -1.054 -5.154 1.00 92.44 189 THR A N 1
ATOM 1511 C CA . THR A 1 189 ? -0.886 -1.754 -4.422 1.00 92.44 189 THR A CA 1
ATOM 1512 C C . THR A 1 189 ? -2.246 -1.083 -4.572 1.00 92.44 189 THR A C 1
ATOM 1514 O O . THR A 1 189 ? -2.356 0.108 -4.875 1.00 92.44 189 THR A O 1
ATOM 1517 N N . THR A 1 190 ? -3.319 -1.847 -4.365 1.00 90.12 190 THR A N 1
ATOM 1518 C CA . THR A 1 190 ? -4.665 -1.276 -4.240 1.00 90.12 190 THR A CA 1
ATOM 1519 C C . THR A 1 190 ? -4.870 -0.645 -2.869 1.00 90.12 190 THR A C 1
ATOM 1521 O O . THR A 1 190 ? -4.313 -1.068 -1.858 1.00 90.12 190 THR A O 1
ATOM 1524 N N . ARG A 1 191 ? -5.725 0.371 -2.813 1.00 87.81 191 ARG A N 1
ATOM 1525 C CA . ARG A 1 191 ? -6.191 0.953 -1.560 1.00 87.81 191 ARG A CA 1
ATOM 1526 C C . ARG A 1 191 ? -7.136 -0.010 -0.851 1.00 87.81 191 ARG A C 1
ATOM 1528 O O . ARG A 1 191 ? -8.134 -0.439 -1.426 1.00 87.81 191 ARG A O 1
ATOM 1535 N N . LEU A 1 192 ? -6.877 -0.240 0.433 1.00 86.88 192 LEU A N 1
ATOM 1536 C CA . LEU A 1 192 ? -7.871 -0.834 1.317 1.00 86.88 192 LEU A CA 1
ATOM 1537 C C . LEU A 1 192 ? -9.025 0.146 1.581 1.00 86.88 192 LEU A C 1
ATOM 1539 O O . LEU A 1 192 ? -8.783 1.343 1.792 1.00 86.88 192 LEU A O 1
ATOM 1543 N N . PRO A 1 193 ? -10.281 -0.331 1.570 1.00 81.56 193 PRO A N 1
ATOM 1544 C CA . PRO A 1 193 ? -11.416 0.495 1.944 1.00 81.56 193 PRO A CA 1
ATOM 1545 C C . PRO A 1 193 ? -11.295 0.914 3.415 1.00 81.56 193 PRO A C 1
ATOM 1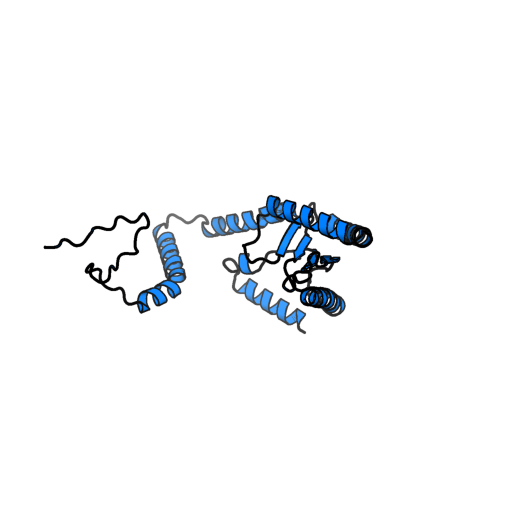547 O O . PRO A 1 193 ? -10.850 0.142 4.256 1.00 81.56 193 PRO A O 1
ATOM 1550 N N . GLY A 1 194 ? -11.701 2.148 3.721 1.00 83.69 194 GLY A N 1
ATOM 1551 C CA . GLY A 1 194 ? -11.703 2.668 5.093 1.00 83.69 194 GLY A CA 1
ATOM 1552 C C . GLY A 1 194 ? -10.861 3.928 5.286 1.00 83.69 194 GLY A C 1
ATOM 1553 O O . GLY A 1 194 ? -10.606 4.681 4.334 1.00 83.69 194 GLY A O 1
ATOM 1554 N N . GLN A 1 195 ? -10.515 4.189 6.545 1.00 82.62 195 GLN A N 1
ATOM 1555 C CA . GLN A 1 195 ? -9.610 5.249 6.988 1.00 82.62 195 GLN A CA 1
ATOM 1556 C C . GLN A 1 195 ? -8.549 4.647 7.915 1.00 82.62 195 GLN A C 1
ATOM 1558 O O . GLN A 1 195 ? -8.855 3.682 8.617 1.00 82.62 195 GLN A O 1
ATOM 1563 N N . PRO A 1 196 ? -7.317 5.187 7.929 1.00 83.44 196 PRO A N 1
ATOM 1564 C CA . PRO A 1 196 ? -6.315 4.782 8.903 1.00 83.44 196 PRO A CA 1
ATOM 1565 C C . PRO A 1 196 ? -6.844 4.988 10.322 1.00 83.44 196 PRO A C 1
ATOM 1567 O O . PRO A 1 196 ? -7.370 6.057 10.632 1.00 83.44 196 PRO A O 1
ATOM 1570 N N . VAL A 1 197 ? -6.655 3.992 11.190 1.00 86.56 197 VAL A N 1
ATOM 1571 C CA . VAL A 1 197 ? -7.091 4.063 12.594 1.00 86.56 197 VAL A CA 1
ATOM 1572 C C . VAL A 1 197 ? -6.513 5.300 13.279 1.00 86.56 197 VAL A C 1
ATOM 1574 O O . VAL A 1 197 ? -7.232 5.982 13.998 1.00 86.56 197 VAL A O 1
ATOM 1577 N N . SER A 1 198 ? -5.263 5.665 12.969 1.00 83.06 198 SER A N 1
ATOM 1578 C CA . SER A 1 198 ? -4.597 6.863 13.498 1.00 83.06 198 SER A CA 1
ATOM 1579 C C . SER A 1 198 ? -5.372 8.162 13.270 1.00 83.06 198 SER A C 1
ATOM 1581 O O . SER A 1 198 ? -5.311 9.055 14.107 1.00 83.06 198 SER A O 1
ATOM 1583 N N . SER A 1 199 ? -6.126 8.269 12.174 1.00 82.44 199 SER A N 1
ATOM 1584 C CA . SER A 1 199 ? -6.963 9.437 11.878 1.00 82.44 199 SER A CA 1
ATOM 1585 C C . SER A 1 199 ? -8.266 9.461 12.677 1.00 82.44 199 SER A C 1
ATOM 1587 O O . SER A 1 199 ? -8.905 10.504 12.765 1.00 82.44 199 SER A O 1
ATOM 1589 N N . CYS A 1 200 ? -8.673 8.321 13.234 1.00 84.19 200 CYS A N 1
ATOM 1590 C CA . CYS A 1 200 ? -9.935 8.158 13.945 1.00 84.19 200 CYS A CA 1
ATOM 1591 C C . CYS A 1 200 ? -9.753 7.916 15.450 1.00 84.19 200 CYS A C 1
ATOM 1593 O O . CYS A 1 200 ? -10.746 7.915 16.163 1.00 84.19 200 CYS A O 1
ATOM 1595 N N . LEU A 1 201 ? -8.524 7.758 15.956 1.00 84.69 201 LEU A N 1
ATOM 1596 C CA . LEU A 1 201 ? -8.260 7.418 17.363 1.00 84.69 201 LEU A CA 1
ATOM 1597 C C . LEU A 1 201 ? -8.979 8.322 18.376 1.00 84.69 201 LEU A C 1
ATOM 1599 O O . LEU A 1 201 ? -9.388 7.845 19.424 1.00 84.69 201 LEU A O 1
ATOM 1603 N N . GLU A 1 202 ? -9.148 9.610 18.073 1.00 84.06 202 GLU A N 1
ATOM 1604 C CA . GLU A 1 202 ? -9.785 10.565 18.994 1.00 84.06 202 GLU A CA 1
ATOM 1605 C C . GLU A 1 202 ? -11.320 10.513 18.995 1.00 84.06 202 GLU A C 1
ATOM 1607 O O . GLU A 1 202 ? -11.946 11.130 19.853 1.00 84.06 202 GLU A O 1
ATOM 1612 N N . ILE A 1 203 ? -11.925 9.812 18.032 1.00 88.19 203 ILE A N 1
ATOM 1613 C CA . ILE A 1 203 ? -13.383 9.717 17.867 1.00 88.19 203 ILE A CA 1
ATOM 1614 C C . ILE A 1 203 ? -13.934 8.309 18.126 1.00 88.19 203 ILE A C 1
ATOM 1616 O O . ILE A 1 203 ? -15.152 8.142 18.098 1.00 88.19 203 ILE A O 1
ATOM 1620 N N . LEU A 1 204 ? -13.070 7.313 18.345 1.00 87.94 204 LEU A N 1
ATOM 1621 C CA . LEU A 1 204 ? -13.487 5.942 18.648 1.00 87.94 204 LEU A CA 1
ATOM 1622 C C . LEU A 1 204 ? -14.044 5.860 20.071 1.00 87.94 204 LEU A C 1
ATOM 1624 O O . LEU A 1 204 ? -13.430 6.359 21.013 1.00 87.94 204 LEU A O 1
ATOM 1628 N N . SER A 1 205 ? -15.202 5.222 20.216 1.00 90.75 205 SER A N 1
ATOM 1629 C CA . SER A 1 205 ? -15.770 4.869 21.517 1.00 90.75 205 SER A CA 1
ATOM 1630 C C . SER A 1 205 ? -15.190 3.552 22.040 1.00 90.75 205 SER A C 1
ATOM 1632 O O . SER A 1 205 ? -14.620 2.769 21.279 1.00 90.75 205 SER A O 1
ATOM 1634 N N . ASP A 1 206 ? -15.395 3.266 23.327 1.00 93.19 206 ASP A N 1
ATOM 1635 C CA . ASP A 1 206 ? -14.983 1.988 23.927 1.00 93.19 206 ASP A CA 1
ATOM 1636 C C . ASP A 1 206 ? -15.636 0.788 23.216 1.00 93.19 206 ASP A C 1
ATOM 1638 O O . ASP A 1 206 ? -14.984 -0.226 22.979 1.00 93.19 206 ASP A O 1
ATOM 1642 N N . GLN A 1 207 ? -16.889 0.936 22.769 1.00 93.31 207 GLN A N 1
ATOM 1643 C CA . GLN A 1 207 ? -17.592 -0.090 21.990 1.00 93.31 207 GLN A CA 1
ATOM 1644 C C . GLN A 1 207 ? -16.926 -0.343 20.629 1.00 93.31 207 GLN A C 1
ATOM 1646 O O . GLN A 1 207 ? -16.820 -1.492 20.197 1.00 93.31 207 GLN A O 1
ATOM 1651 N N . ASP A 1 208 ? -16.446 0.713 19.961 1.00 91.25 208 ASP A N 1
ATOM 1652 C CA . ASP A 1 208 ? -15.727 0.578 18.689 1.00 91.25 208 ASP A CA 1
ATOM 1653 C C . ASP A 1 208 ? -14.382 -0.138 18.894 1.00 91.25 208 ASP A C 1
ATOM 1655 O O . ASP A 1 208 ? -13.980 -0.965 18.074 1.00 91.25 208 ASP A O 1
ATOM 1659 N N . LEU A 1 209 ? -13.686 0.152 20.000 1.00 91.69 209 LEU A N 1
ATOM 1660 C CA . LEU A 1 209 ? -12.428 -0.509 20.356 1.00 91.69 209 LEU A CA 1
ATOM 1661 C C . LEU A 1 209 ? -12.632 -1.995 20.661 1.00 91.69 209 LEU A C 1
ATOM 1663 O O . LEU A 1 209 ? -11.856 -2.825 20.178 1.00 91.69 209 LEU A O 1
ATOM 1667 N N . ASP A 1 210 ? -13.693 -2.338 21.392 1.00 95.00 210 ASP A N 1
ATOM 1668 C CA . ASP A 1 210 ? -14.071 -3.728 21.639 1.00 95.00 210 ASP A CA 1
ATOM 1669 C C . ASP A 1 210 ? -14.350 -4.452 20.321 1.00 95.00 210 ASP A C 1
ATOM 1671 O O . ASP A 1 210 ? -13.818 -5.538 20.085 1.00 95.00 210 ASP A O 1
ATOM 1675 N N . GLN A 1 211 ? -15.104 -3.834 19.410 1.00 93.81 211 GLN A N 1
ATOM 1676 C CA . GLN A 1 211 ? -15.382 -4.414 18.098 1.00 93.81 211 GLN A CA 1
ATOM 1677 C C . GLN A 1 211 ? -14.103 -4.644 17.279 1.00 93.81 211 GLN A C 1
ATOM 1679 O O . GLN A 1 211 ? -13.949 -5.711 16.681 1.00 93.81 211 GLN A O 1
ATOM 1684 N N . ILE A 1 212 ? -13.172 -3.686 17.267 1.00 91.94 212 ILE A N 1
ATOM 1685 C CA . ILE A 1 212 ? -11.870 -3.842 16.599 1.00 91.94 212 ILE A CA 1
ATOM 1686 C C . ILE A 1 212 ? -11.088 -5.007 17.222 1.00 91.94 212 ILE A C 1
ATOM 1688 O O . ILE A 1 212 ? -10.513 -5.819 16.498 1.00 91.94 212 ILE A O 1
ATOM 1692 N N . SER A 1 213 ? -11.094 -5.125 18.552 1.00 94.25 213 SER A N 1
ATOM 1693 C CA . SER A 1 213 ? -10.452 -6.228 19.277 1.00 94.25 213 SER A CA 1
ATOM 1694 C C . SER A 1 213 ? -11.052 -7.585 18.898 1.00 94.25 213 SER A C 1
ATOM 1696 O O . SER A 1 213 ? -10.311 -8.522 18.597 1.00 94.25 213 SER A O 1
ATOM 1698 N N . TYR A 1 214 ? -12.383 -7.689 18.835 1.00 95.44 214 TYR A N 1
ATOM 1699 C CA . TYR A 1 214 ? -13.066 -8.902 18.382 1.00 95.44 214 TYR A CA 1
ATOM 1700 C C . TYR A 1 214 ? -12.710 -9.257 16.936 1.00 95.44 214 TYR A C 1
ATOM 1702 O O . TYR A 1 214 ? -12.370 -10.406 16.669 1.00 95.44 214 TYR A O 1
ATOM 1710 N N . GLN A 1 215 ? -12.714 -8.284 16.020 1.00 92.62 215 GLN A N 1
ATOM 1711 C CA . GLN A 1 215 ? -12.339 -8.514 14.620 1.00 92.62 215 GLN A CA 1
ATOM 1712 C C . GLN A 1 215 ? -10.889 -8.988 14.475 1.00 92.62 215 GLN A C 1
ATOM 1714 O O . GLN A 1 215 ? -10.608 -9.893 13.698 1.00 92.62 215 GLN A O 1
ATOM 1719 N N . LEU A 1 216 ? -9.956 -8.407 15.232 1.00 92.00 216 LEU A N 1
ATOM 1720 C CA . LEU A 1 216 ? -8.558 -8.838 15.208 1.00 92.00 216 LEU A CA 1
ATOM 1721 C C . LEU A 1 216 ? -8.384 -10.268 15.730 1.00 92.00 216 LEU A C 1
ATOM 1723 O O . LEU A 1 216 ? -7.586 -11.014 15.172 1.00 92.00 216 LEU A O 1
ATOM 1727 N N . LYS A 1 217 ? -9.130 -10.659 16.770 1.00 93.75 217 LYS A N 1
ATOM 1728 C CA . LYS A 1 217 ? -9.122 -12.038 17.282 1.00 93.75 217 LYS A CA 1
ATOM 1729 C C . LYS A 1 217 ? -9.684 -13.026 16.263 1.00 93.75 217 LYS A C 1
ATOM 1731 O O . LYS A 1 217 ? -9.101 -14.089 16.082 1.00 93.75 217 LYS A O 1
ATOM 1736 N N . ASP A 1 218 ? -10.769 -12.657 15.588 1.00 93.38 218 ASP A N 1
ATOM 1737 C CA . ASP A 1 218 ? -11.397 -13.473 14.543 1.00 93.38 218 ASP A CA 1
ATOM 1738 C C . ASP A 1 218 ? -10.427 -13.750 13.385 1.00 93.38 218 ASP A C 1
ATOM 1740 O O . ASP A 1 218 ? -10.287 -14.883 12.944 1.00 93.38 218 ASP A O 1
ATOM 1744 N N . TYR A 1 219 ? -9.650 -12.747 12.970 1.00 89.00 219 TYR A N 1
ATOM 1745 C CA . TYR A 1 219 ? -8.635 -12.905 11.925 1.00 89.00 219 TYR A CA 1
ATOM 1746 C C . TYR A 1 219 ? -7.429 -13.783 12.298 1.00 89.00 219 TYR A C 1
ATOM 1748 O O . TYR A 1 219 ? -6.695 -14.203 11.402 1.00 89.00 219 TYR A O 1
ATOM 1756 N N . LEU A 1 220 ? -7.176 -13.994 13.591 1.00 85.31 220 LEU A N 1
ATOM 1757 C CA . LEU A 1 220 ? -6.049 -14.786 14.097 1.00 85.31 220 LEU A CA 1
ATOM 1758 C C . LEU A 1 220 ? -6.438 -16.218 14.485 1.00 85.31 220 LEU A C 1
ATOM 1760 O O . LEU A 1 220 ? -5.543 -17.008 14.790 1.00 85.31 220 LEU A O 1
ATOM 1764 N N . SER A 1 221 ? -7.739 -16.517 14.527 1.00 79.06 221 SER A N 1
ATOM 1765 C CA . SER A 1 221 ? -8.286 -17.828 14.899 1.00 79.06 221 SER A CA 1
ATOM 1766 C C . SER A 1 221 ? -8.312 -18.774 13.701 1.00 79.06 221 SER A C 1
ATOM 1768 O O . SER A 1 221 ? -8.055 -19.977 13.920 1.00 79.06 221 SER A O 1
#

pLDDT: mean 75.13, std 17.64, range [39.25, 95.44]

Radius of gyration: 26.58 Å; chains: 1; bounding box: 74×69×59 Å